Protein AF-A0A7S1V8P1-F1 (afdb_monomer)

Nearest PDB structures (foldseek):
  5y6p-assembly1_a9  TM=4.895E-01  e=7.374E+00  Griffithsia pacifica

Sequence (366 aa):
DARAVIANGPNEYDVCDVCGGNGDTCLDCAMVPNGAGEYDVCGDCNGDGVRCLDCFGIPNGTAEYNPCGNCGGDPNGDECRDCLFVIYGTAEYDECDICAGDGTSCLDCLGVAFGRARYDECGICGGDGSTCKPILCTDTTSSDTSTMPKTLRALRENLYDLRRRKENIRRRLAWRSDHCEHIAEAFDDYEGHTISYSSITDVTSLSDLTGSTGSSDSSSSTGSSSKSSSSVTRTFEPIAKCRMEIEGLKRALETVNVHIEATWEAIEYRHEFPCANEPFKSSTSSSTSSSDDDDDSSSSSSTHKEHSEDHIKYPHFREPKVYDTAPSVSSSSSVSTSEVPTYVQFGSSSSSSSDDDDSSSSSSSS

Secondary structure (DSSP, 8-state):
------S--S--B-TTS-BT--S-TTB-TTS-BT----B-TTS-BT--S-TTB-TTS-BT----B-TTS-BT--TT-GGGB-TTS-BT----B-TTS-BT--S-TTB-TTS-BT----B-TTS-BT--S-SSS----B-----S---SPBPHHHHHHHHHHHHHHHHHHHHHHHHHHHHHHHHHHHHHT-TT-------------------------------------------PPPHHHHHHHHHHHHHHHHHHHHHHHHHHHHHHHHHHSPPP-------------------------------------PPPPPPPPP--------------------------------------------

Foldseek 3Di:
DDPDPPDDDPFDQDLQRDGNDDQQPQQALVRDRVDPWDQDLQRDTVDPQQPQQEPVGDRVDDWHQAPQRDTNDDNLQPVQAAPVRHRVDDWHQELQRDTNDPLQPQAEPVRDRVDDWHQDPVRDTNDPNPVPDFQAADCDLDPPPDPHHHALNSLVVNLVVLVVVLVVLVVVLVVLVVVLVVLVVVVVVPPDDDPDPDDDDDDDDDDDDDDDDDDDDDDDDDDDDDDDDDDDPPPRDPSVVSVVVSVVSVVVSVVSVVVSVVSVVSSVVCVVRPGDPDPPPPPDDDDDDDDDDDDDDDDDDDDDDDDDDDDPDDDDDDDDDDDDDDDDDDDDDDDDDDDDDDDDDDDDDDDDDDDDDDDDDDDDDD

Mean predicted aligned error: 20.96 Å

Radius of gyration: 58.56 Å; Cα contacts (8 Å, |Δi|>4): 292; chains: 1; bounding box: 155×66×172 Å

Solvent-accessible surface area (backbone atoms only — not comparable to full-atom values): 24761 Å² total; per-residue (Å²): 134,83,83,76,80,76,83,85,67,91,60,53,63,31,88,56,74,33,74,62,50,88,43,66,92,34,38,24,61,76,72,34,67,76,44,88,42,45,61,31,82,62,67,36,56,69,44,89,43,62,91,36,37,22,64,83,68,37,61,75,46,88,42,47,64,19,83,66,67,38,58,65,44,57,78,84,19,69,90,43,34,21,67,81,69,34,76,76,45,85,44,45,62,29,90,60,74,32,58,66,45,88,50,62,91,38,37,22,68,83,68,36,71,76,45,85,45,43,62,28,92,62,70,36,60,63,47,87,41,68,90,65,50,73,43,68,56,35,69,64,74,68,86,67,91,60,92,55,50,65,29,67,67,26,40,52,52,49,43,52,54,42,54,50,51,42,52,52,43,50,53,52,42,53,53,51,49,56,54,45,50,56,53,52,57,65,57,69,78,52,88,81,66,91,77,83,81,78,82,86,79,85,84,84,80,93,73,87,82,80,86,80,91,76,91,79,89,79,89,83,88,84,85,84,89,81,93,77,92,73,82,86,76,77,79,72,77,57,68,67,60,52,54,53,52,48,54,50,42,51,53,52,42,49,55,40,50,55,53,42,53,57,40,48,54,53,43,56,51,34,68,79,54,55,59,54,79,75,81,83,70,80,77,76,86,76,91,77,89,80,86,88,84,90,89,81,83,86,82,92,80,92,75,91,80,86,87,82,83,84,82,82,77,78,78,80,84,75,84,84,83,82,87,79,84,84,84,90,85,90,80,89,81,84,90,84,84,88,80,86,86,82,88,84,89,88,85,89,85,83,88,78,89,89,81,83,89,83,83,88,83,89,83,85,89,135

Structure (mmCIF, N/CA/C/O backbone):
data_AF-A0A7S1V8P1-F1
#
_entry.id   AF-A0A7S1V8P1-F1
#
loop_
_atom_site.group_PDB
_atom_site.id
_atom_site.type_symbol
_atom_site.label_atom_id
_atom_site.label_alt_id
_atom_site.label_comp_id
_atom_site.label_asym_id
_atom_site.label_entity_id
_atom_site.label_seq_id
_atom_site.pdbx_PDB_ins_code
_atom_site.Cartn_x
_atom_site.Cartn_y
_atom_site.Cartn_z
_atom_site.occupancy
_atom_site.B_iso_or_equiv
_atom_site.auth_seq_id
_atom_site.auth_comp_id
_atom_site.auth_asym_id
_atom_site.auth_atom_id
_atom_site.pdbx_PDB_model_num
ATOM 1 N N . ASP A 1 1 ? 83.547 20.897 -81.139 1.00 44.59 1 ASP A N 1
ATOM 2 C CA . ASP A 1 1 ? 82.655 19.987 -81.872 1.00 44.59 1 ASP A CA 1
ATOM 3 C C . ASP A 1 1 ? 81.207 20.395 -81.753 1.00 44.59 1 ASP A C 1
ATOM 5 O O . ASP A 1 1 ? 80.671 20.509 -80.656 1.00 44.59 1 ASP A O 1
ATOM 9 N N . ALA A 1 2 ? 80.616 20.684 -82.908 1.00 45.38 2 ALA A N 1
ATOM 10 C CA . ALA A 1 2 ? 79.194 20.917 -83.073 1.00 45.38 2 ALA A CA 1
ATOM 11 C C . ALA A 1 2 ? 78.425 19.641 -82.698 1.00 45.38 2 ALA A C 1
ATOM 13 O O . ALA A 1 2 ? 78.713 18.566 -83.220 1.00 45.38 2 ALA A O 1
ATOM 14 N N . ARG A 1 3 ? 77.446 19.751 -81.793 1.00 48.00 3 ARG A N 1
ATOM 15 C CA . ARG A 1 3 ? 76.488 18.671 -81.534 1.00 48.00 3 ARG A CA 1
ATOM 16 C C . ARG A 1 3 ? 75.636 18.479 -82.788 1.00 48.00 3 ARG A C 1
ATOM 18 O O . ARG A 1 3 ? 74.799 19.320 -83.103 1.00 48.00 3 ARG A O 1
ATOM 25 N N . ALA A 1 4 ? 75.880 17.384 -83.500 1.00 55.25 4 ALA A N 1
ATOM 26 C CA . ALA A 1 4 ? 75.028 16.917 -84.578 1.00 55.25 4 ALA A CA 1
ATOM 27 C C . ALA A 1 4 ? 73.646 16.558 -84.011 1.00 55.25 4 ALA A C 1
ATOM 29 O O . ALA A 1 4 ? 73.529 15.697 -83.139 1.00 55.25 4 ALA A O 1
ATOM 30 N N . VAL A 1 5 ? 72.604 17.220 -84.509 1.00 56.19 5 VAL A N 1
ATOM 31 C CA . VAL A 1 5 ? 71.233 16.718 -84.408 1.00 56.19 5 VAL A CA 1
ATOM 32 C C . VAL A 1 5 ? 71.153 15.536 -85.370 1.00 56.19 5 VAL A C 1
ATOM 34 O O . VAL A 1 5 ? 71.221 15.721 -86.584 1.00 56.19 5 VAL A O 1
ATOM 37 N N . ILE A 1 6 ? 71.077 14.317 -84.840 1.00 59.25 6 ILE A N 1
ATOM 38 C CA . ILE A 1 6 ? 70.774 13.136 -85.649 1.00 59.25 6 ILE A CA 1
ATOM 39 C C . ILE A 1 6 ? 69.282 13.218 -85.977 1.00 59.25 6 ILE A C 1
ATOM 41 O O . ILE A 1 6 ? 68.440 12.932 -85.131 1.00 59.25 6 ILE A O 1
ATOM 45 N N . ALA A 1 7 ? 68.949 13.653 -87.190 1.00 52.72 7 ALA A N 1
ATOM 46 C CA . ALA A 1 7 ? 67.619 13.431 -87.739 1.00 52.72 7 ALA A CA 1
ATOM 47 C C . ALA A 1 7 ? 67.495 11.935 -88.085 1.00 52.72 7 ALA A C 1
ATOM 49 O O . ALA A 1 7 ? 68.348 11.413 -88.806 1.00 52.72 7 ALA A O 1
ATOM 50 N N . ASN A 1 8 ? 66.441 11.280 -87.577 1.00 57.72 8 ASN A N 1
ATOM 51 C CA . ASN A 1 8 ? 66.097 9.850 -87.725 1.00 57.72 8 ASN A CA 1
ATOM 52 C C . ASN A 1 8 ? 66.772 8.870 -86.735 1.00 57.72 8 ASN A C 1
ATOM 54 O O . ASN A 1 8 ? 67.404 7.898 -87.145 1.00 57.72 8 ASN A O 1
ATOM 58 N N . GLY A 1 9 ? 66.619 9.087 -85.422 1.00 61.84 9 GLY A N 1
ATOM 59 C CA . GLY A 1 9 ? 66.746 7.987 -84.447 1.00 61.84 9 GLY A CA 1
ATOM 60 C C . GLY A 1 9 ? 65.559 7.006 -84.561 1.00 61.84 9 GLY A C 1
ATOM 61 O O . GLY A 1 9 ? 64.493 7.438 -84.993 1.00 61.84 9 GLY A O 1
ATOM 62 N N . PRO A 1 10 ? 65.691 5.717 -84.188 1.00 72.62 10 PRO A N 1
ATOM 63 C CA . PRO A 1 10 ? 64.672 4.678 -84.414 1.00 72.62 10 PRO A CA 1
ATOM 64 C C . PRO A 1 10 ? 63.470 4.749 -83.452 1.00 72.62 10 PRO A C 1
ATOM 66 O O . PRO A 1 10 ? 62.782 3.752 -83.262 1.00 72.62 10 PRO A O 1
ATOM 69 N N . ASN A 1 11 ? 63.240 5.886 -82.792 1.00 72.75 11 ASN A N 1
ATOM 70 C CA . ASN A 1 11 ? 62.174 5.990 -81.803 1.00 72.75 11 ASN A CA 1
ATOM 71 C C . ASN A 1 11 ? 60.828 6.112 -82.519 1.00 72.75 11 ASN A C 1
ATOM 73 O O . ASN A 1 11 ? 60.492 7.170 -83.054 1.00 72.75 11 ASN A O 1
ATOM 77 N N . GLU A 1 12 ? 60.081 5.012 -82.529 1.00 85.06 12 GLU A N 1
ATOM 78 C CA . GLU A 1 12 ? 58.698 4.970 -82.988 1.00 85.06 12 GLU A CA 1
ATOM 79 C C . GLU A 1 12 ? 57.787 5.688 -81.980 1.00 85.06 12 GLU A C 1
ATOM 81 O O . GLU A 1 12 ? 58.106 5.816 -80.791 1.00 85.06 12 GLU A O 1
ATOM 86 N N . TYR A 1 13 ? 56.674 6.217 -82.483 1.00 86.75 13 TYR A N 1
ATOM 87 C CA . TYR A 1 13 ? 55.588 6.701 -81.639 1.00 86.75 13 TYR A CA 1
ATOM 88 C C . TYR A 1 13 ? 54.825 5.498 -81.083 1.00 86.75 13 TYR A C 1
ATOM 90 O O . TYR A 1 13 ? 54.567 4.542 -81.817 1.00 86.75 13 TYR A O 1
ATOM 98 N N . ASP A 1 14 ? 54.489 5.536 -79.796 1.00 90.62 14 ASP A N 1
ATOM 99 C CA . ASP A 1 14 ? 53.617 4.536 -79.182 1.00 90.62 14 ASP A CA 1
ATOM 100 C C . ASP A 1 14 ? 52.126 4.826 -79.458 1.00 90.62 14 ASP A C 1
ATOM 102 O O . ASP A 1 14 ? 51.768 5.771 -80.159 1.00 90.62 14 ASP A O 1
ATOM 106 N N . VAL A 1 15 ? 51.234 4.003 -78.896 1.00 91.38 15 VAL A N 1
ATOM 107 C CA . VAL A 1 15 ? 49.767 4.148 -79.014 1.00 91.38 15 VAL A CA 1
ATOM 108 C C . VAL A 1 15 ? 49.218 5.450 -78.399 1.00 91.38 15 VAL A C 1
ATOM 110 O O . VAL A 1 15 ? 48.064 5.810 -78.628 1.00 91.38 15 VAL A O 1
ATOM 113 N N . CYS A 1 16 ? 50.044 6.165 -77.635 1.00 92.75 16 CYS A N 1
ATOM 114 C CA . CYS A 1 16 ? 49.735 7.443 -77.007 1.00 92.75 16 CYS A CA 1
ATOM 115 C C . CYS A 1 16 ? 50.347 8.633 -77.762 1.00 92.75 16 CYS A C 1
ATOM 117 O O . CYS A 1 16 ? 50.385 9.740 -77.224 1.00 92.75 16 CYS A O 1
ATOM 119 N N . ASP A 1 17 ? 50.857 8.409 -78.979 1.00 91.19 17 ASP A N 1
ATOM 120 C CA . ASP A 1 17 ? 51.578 9.391 -79.792 1.00 91.19 17 ASP A CA 1
ATOM 121 C C . ASP A 1 17 ? 52.797 10.006 -79.069 1.00 91.19 17 ASP A C 1
ATOM 123 O O . ASP A 1 17 ? 53.213 11.139 -79.342 1.00 91.19 17 ASP A O 1
ATOM 127 N N . VAL A 1 18 ? 53.444 9.241 -78.178 1.00 90.81 18 VAL A N 1
ATOM 128 C CA . VAL A 1 18 ? 54.682 9.642 -77.495 1.00 90.81 18 VAL A CA 1
ATOM 129 C C . VAL A 1 18 ? 55.893 8.989 -78.165 1.00 90.81 18 VAL A C 1
ATOM 131 O O . VAL A 1 18 ? 56.016 7.769 -78.249 1.00 90.81 18 VAL A O 1
ATOM 134 N N . CYS A 1 19 ? 56.832 9.813 -78.642 1.00 91.56 19 CYS A N 1
ATOM 135 C CA . CYS A 1 19 ? 58.066 9.342 -79.278 1.00 91.56 19 CYS A CA 1
ATOM 136 C C . CYS A 1 19 ? 58.963 8.611 -78.262 1.00 91.56 19 CYS A C 1
ATOM 138 O O . CYS A 1 19 ? 59.454 9.230 -77.315 1.00 91.56 19 CYS A O 1
ATOM 140 N N . GLY A 1 20 ? 59.203 7.312 -78.471 1.00 87.19 20 GLY A N 1
ATOM 141 C CA . GLY A 1 20 ? 59.965 6.473 -77.537 1.00 87.19 20 GLY A CA 1
ATOM 142 C C . GLY A 1 20 ? 59.250 6.191 -76.208 1.00 87.19 20 GLY A C 1
ATOM 143 O O . GLY A 1 20 ? 59.920 5.852 -75.232 1.00 87.19 20 GLY A O 1
ATOM 144 N N . GLY A 1 21 ? 57.927 6.377 -76.154 1.00 86.75 21 GLY A N 1
ATOM 145 C CA . GLY A 1 21 ? 57.100 6.035 -74.997 1.00 86.75 21 GLY A CA 1
ATOM 146 C C . GLY A 1 21 ? 56.825 4.531 -74.879 1.00 86.75 21 GLY A C 1
ATOM 147 O O . GLY A 1 21 ? 57.218 3.736 -75.735 1.00 86.75 21 GLY A O 1
ATOM 148 N N . ASN A 1 22 ? 56.191 4.131 -73.776 1.00 88.50 22 ASN A N 1
ATOM 149 C CA . ASN A 1 22 ? 55.856 2.738 -73.468 1.00 88.50 22 ASN A CA 1
ATOM 150 C C . ASN A 1 22 ? 54.348 2.429 -73.557 1.00 88.50 22 ASN A C 1
ATOM 152 O O . ASN A 1 22 ? 53.953 1.312 -73.241 1.00 88.50 22 ASN A O 1
ATOM 156 N N . GLY A 1 23 ? 53.525 3.387 -73.994 1.00 88.88 23 GLY A N 1
ATOM 157 C CA . GLY A 1 23 ? 52.076 3.239 -74.127 1.00 88.88 23 GLY A CA 1
ATOM 158 C C . GLY A 1 23 ? 51.268 3.473 -72.847 1.00 88.88 23 GLY A C 1
ATOM 159 O O . GLY A 1 23 ? 50.054 3.299 -72.887 1.00 88.88 23 GLY A O 1
ATOM 160 N N . ASP A 1 24 ? 51.895 3.882 -71.738 1.00 93.25 24 ASP A N 1
ATOM 161 C CA . ASP A 1 24 ? 51.198 4.006 -70.448 1.00 93.25 24 ASP A CA 1
ATOM 162 C C . ASP A 1 24 ? 50.560 5.387 -70.217 1.00 93.25 24 ASP A C 1
ATOM 164 O O . ASP A 1 24 ? 49.656 5.543 -69.400 1.00 93.25 24 ASP A O 1
ATOM 168 N N . THR A 1 25 ? 51.026 6.419 -70.922 1.00 92.75 25 THR A N 1
ATOM 169 C CA . THR A 1 25 ? 50.665 7.821 -70.641 1.00 92.75 25 THR A CA 1
ATOM 170 C C . THR A 1 25 ? 49.235 8.196 -71.026 1.00 92.75 25 THR A C 1
ATOM 172 O O . THR A 1 25 ? 48.743 9.223 -70.564 1.00 92.75 25 THR A O 1
ATOM 175 N N . CYS A 1 26 ? 48.580 7.397 -71.867 1.00 93.25 26 CYS A N 1
ATOM 176 C CA . CYS A 1 26 ? 47.200 7.589 -72.313 1.00 93.25 26 CYS A CA 1
ATOM 177 C C . CYS A 1 26 ? 46.271 6.449 -71.880 1.00 93.25 26 CYS A C 1
ATOM 179 O O . CYS A 1 26 ? 45.171 6.329 -72.419 1.00 93.25 26 CYS A O 1
ATOM 181 N N . LEU A 1 27 ? 46.709 5.585 -70.959 1.00 94.06 27 LEU A N 1
ATOM 182 C CA . LEU A 1 27 ? 45.838 4.557 -70.402 1.00 94.06 27 LEU A CA 1
ATOM 183 C C . LEU A 1 27 ? 44.731 5.214 -69.578 1.00 94.06 27 LEU A C 1
ATOM 185 O O . LEU A 1 27 ? 44.995 6.056 -68.718 1.00 94.06 27 LEU A O 1
ATOM 189 N N . ASP A 1 28 ? 43.496 4.810 -69.841 1.00 93.88 28 ASP A N 1
ATOM 190 C CA . ASP A 1 28 ? 42.368 5.112 -68.972 1.00 93.88 28 ASP A CA 1
ATOM 191 C C . ASP A 1 28 ? 42.432 4.279 -67.674 1.00 93.88 28 ASP A C 1
ATOM 193 O O . ASP A 1 28 ? 43.356 3.484 -67.456 1.00 93.88 28 ASP A O 1
ATOM 197 N N . CYS A 1 29 ? 41.444 4.426 -66.789 1.00 95.19 29 CYS A N 1
ATOM 198 C CA . CYS A 1 29 ? 41.431 3.667 -65.534 1.00 95.19 29 CYS A CA 1
ATOM 199 C C . CYS A 1 29 ? 41.316 2.138 -65.721 1.00 95.19 29 CYS A C 1
ATOM 201 O O . CYS A 1 29 ? 41.593 1.387 -64.786 1.00 95.19 29 CYS A O 1
ATOM 203 N N . ALA A 1 30 ? 40.905 1.665 -66.906 1.00 95.19 30 ALA A N 1
ATOM 204 C CA . ALA A 1 30 ? 40.762 0.252 -67.253 1.00 95.19 30 ALA A CA 1
ATOM 205 C C . ALA A 1 30 ? 42.006 -0.288 -67.974 1.00 95.19 30 ALA A C 1
ATOM 207 O O . ALA A 1 30 ? 41.982 -1.408 -68.491 1.00 95.19 30 ALA A O 1
ATOM 208 N N . MET A 1 31 ? 43.097 0.487 -67.995 1.00 93.31 31 MET A N 1
ATOM 209 C CA . MET A 1 31 ? 44.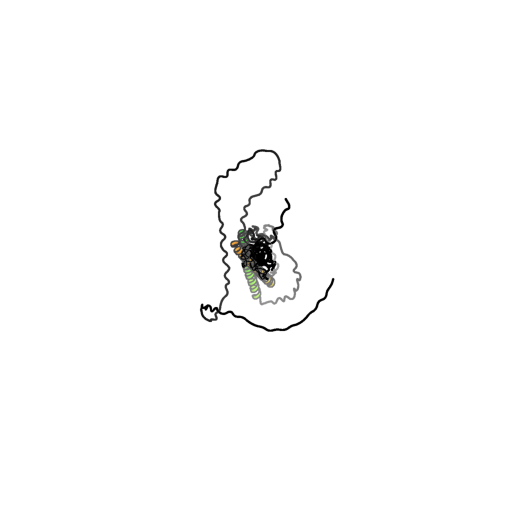333 0.172 -68.708 1.00 93.31 31 MET A CA 1
ATOM 210 C C . MET A 1 31 ? 44.119 0.067 -70.229 1.00 93.31 31 MET A C 1
ATOM 212 O O . MET A 1 31 ? 44.790 -0.719 -70.902 1.00 93.31 31 MET A O 1
ATOM 216 N N . VAL A 1 32 ? 43.191 0.855 -70.785 1.00 94.12 32 VAL A N 1
ATOM 217 C CA . VAL A 1 32 ? 4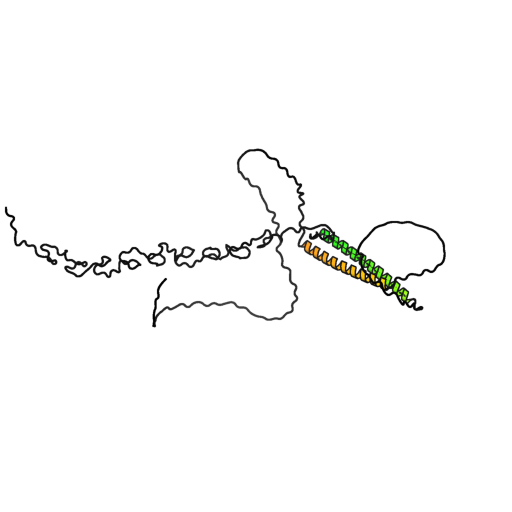2.921 0.939 -72.226 1.00 94.12 32 VAL A CA 1
ATOM 218 C C . VAL A 1 32 ? 43.497 2.248 -72.786 1.00 94.12 32 VAL A C 1
ATOM 220 O O . VAL A 1 32 ? 43.077 3.327 -72.362 1.00 94.12 32 VAL A O 1
ATOM 223 N N . PRO A 1 33 ? 44.435 2.197 -73.756 1.00 93.50 33 PRO A N 1
ATOM 224 C CA . PRO A 1 33 ? 44.970 3.396 -74.399 1.00 93.50 33 PRO A CA 1
ATOM 225 C C . PRO A 1 33 ? 43.877 4.230 -75.072 1.00 93.50 33 PRO A C 1
ATOM 227 O O . PRO A 1 33 ? 43.116 3.706 -75.889 1.00 93.50 33 PRO A O 1
ATOM 230 N N . ASN A 1 34 ? 43.820 5.525 -74.757 1.00 89.94 34 ASN A N 1
ATOM 231 C CA . ASN A 1 34 ? 42.789 6.464 -75.215 1.00 89.94 34 ASN A CA 1
ATOM 232 C C . ASN A 1 34 ? 41.350 5.973 -74.946 1.00 89.94 34 ASN A C 1
ATOM 234 O O . ASN A 1 34 ? 40.423 6.316 -75.685 1.00 89.94 34 ASN A O 1
ATOM 238 N N . GLY A 1 35 ? 41.167 5.129 -73.926 1.00 92.31 35 GLY A N 1
ATOM 239 C CA . GLY A 1 35 ? 39.857 4.671 -73.487 1.00 92.31 35 GLY A CA 1
ATOM 240 C C . GLY A 1 35 ? 39.064 5.778 -72.786 1.00 92.31 35 GLY A C 1
ATOM 241 O O . GLY A 1 35 ? 39.594 6.833 -72.445 1.00 92.31 35 GLY A O 1
ATOM 242 N N . ALA A 1 36 ? 37.764 5.547 -72.606 1.00 94.56 36 ALA A N 1
ATOM 243 C CA . ALA A 1 36 ? 36.852 6.496 -71.963 1.00 94.56 36 ALA A CA 1
ATOM 244 C C . ALA A 1 36 ? 36.654 6.214 -70.462 1.00 94.56 36 ALA A C 1
ATOM 246 O O . ALA A 1 36 ? 35.775 6.812 -69.848 1.00 94.56 36 ALA A O 1
ATOM 247 N N . GLY A 1 37 ? 37.403 5.265 -69.891 1.00 95.00 37 GLY A N 1
ATOM 248 C CA . GLY A 1 37 ? 37.267 4.875 -68.497 1.00 95.00 37 GLY A CA 1
ATOM 249 C C . GLY A 1 37 ? 37.683 5.984 -67.537 1.00 95.00 37 GLY A C 1
ATOM 250 O O . GLY A 1 37 ? 38.839 6.409 -67.524 1.00 95.00 37 GLY A O 1
ATOM 251 N N . GLU A 1 38 ? 36.759 6.383 -66.669 1.00 94.50 38 GLU A N 1
ATOM 252 C CA . GLU A 1 38 ? 37.010 7.337 -65.590 1.00 94.50 38 GLU A CA 1
ATOM 253 C C . GLU A 1 38 ? 36.857 6.659 -64.224 1.00 94.50 38 GLU A C 1
ATOM 255 O O . GLU A 1 38 ? 36.046 5.746 -64.046 1.00 94.50 38 GLU A O 1
ATOM 260 N N . TYR A 1 39 ? 37.662 7.092 -63.254 1.00 95.25 39 TYR A N 1
ATOM 261 C CA . TYR A 1 39 ? 37.470 6.701 -61.861 1.00 95.25 39 TYR A CA 1
ATOM 262 C C . TYR A 1 39 ? 36.237 7.403 -61.294 1.00 95.25 39 TYR A C 1
ATOM 264 O O . TYR A 1 39 ? 36.067 8.609 -61.487 1.00 95.25 39 TYR A O 1
ATOM 272 N N . ASP A 1 40 ? 35.408 6.665 -60.563 1.00 95.44 40 ASP A N 1
ATOM 273 C CA . ASP A 1 40 ? 34.315 7.248 -59.793 1.00 95.44 40 ASP A CA 1
ATOM 274 C C . ASP A 1 40 ? 34.812 7.881 -58.473 1.00 95.44 40 ASP A C 1
ATOM 276 O O . ASP A 1 40 ? 36.006 7.911 -58.160 1.00 95.44 40 ASP A O 1
ATOM 280 N N . VAL A 1 41 ? 33.876 8.386 -57.663 1.00 95.38 41 VAL A N 1
ATOM 281 C CA . VAL A 1 41 ? 34.159 8.991 -56.345 1.00 95.38 41 VAL A CA 1
ATOM 282 C C . VAL A 1 41 ? 34.741 8.010 -55.315 1.00 95.38 41 VAL A C 1
ATOM 284 O O . VAL A 1 41 ? 35.291 8.443 -54.301 1.00 95.38 41 VAL A O 1
ATOM 287 N N . CYS A 1 42 ? 34.633 6.706 -55.567 1.00 95.62 42 CYS A N 1
ATOM 288 C CA . CYS A 1 42 ? 35.176 5.627 -54.751 1.00 95.62 42 CYS A CA 1
ATOM 289 C C . CYS A 1 42 ? 36.557 5.160 -55.230 1.00 95.62 42 CYS A C 1
ATOM 291 O O . CYS A 1 42 ? 37.212 4.385 -54.535 1.00 95.62 42 CYS A O 1
ATOM 293 N N . GLY A 1 43 ? 37.025 5.654 -56.381 1.00 94.50 43 GLY A N 1
ATOM 294 C CA . GLY A 1 43 ? 38.254 5.191 -57.017 1.00 94.50 43 GLY A CA 1
ATOM 295 C C . GLY A 1 43 ? 38.073 3.894 -57.807 1.00 94.50 43 GLY A C 1
ATOM 296 O O . GLY A 1 43 ? 39.070 3.278 -58.185 1.00 94.50 43 GLY A O 1
ATOM 297 N N . ASP A 1 44 ? 36.832 3.491 -58.089 1.00 95.06 44 ASP A N 1
ATOM 298 C CA . ASP A 1 44 ? 36.526 2.349 -58.943 1.00 95.06 44 ASP A CA 1
ATOM 299 C C . ASP A 1 44 ? 36.454 2.803 -60.408 1.00 95.06 44 ASP A C 1
ATOM 301 O O . ASP A 1 44 ? 35.800 3.788 -60.758 1.00 95.06 44 ASP A O 1
ATOM 305 N N . CYS A 1 45 ? 37.140 2.083 -61.297 1.00 96.81 45 CYS A N 1
ATOM 306 C CA . CYS A 1 45 ? 37.116 2.392 -62.723 1.00 96.81 45 CYS A CA 1
ATOM 307 C C . CYS A 1 45 ? 35.753 2.058 -63.344 1.00 96.81 45 CYS A C 1
ATOM 309 O O . CYS A 1 45 ? 35.317 0.907 -63.274 1.00 96.81 45 CYS A O 1
ATOM 311 N N . ASN A 1 46 ? 35.110 3.036 -63.992 1.00 94.75 46 ASN A N 1
ATOM 312 C CA . ASN A 1 46 ? 33.728 2.943 -64.482 1.00 94.75 46 ASN A CA 1
ATOM 313 C C . ASN A 1 46 ? 32.723 2.520 -63.389 1.00 94.75 46 ASN A C 1
ATOM 315 O O . ASN A 1 46 ? 31.731 1.848 -63.685 1.00 94.75 46 ASN A O 1
ATOM 319 N N . GLY A 1 47 ? 33.002 2.859 -62.127 1.00 93.81 47 GLY A N 1
ATOM 320 C CA . GLY A 1 47 ? 32.111 2.582 -61.006 1.00 93.81 47 GLY A CA 1
ATOM 321 C C . GLY A 1 47 ? 30.877 3.490 -60.984 1.00 93.81 47 GLY A C 1
ATOM 322 O O . GLY A 1 47 ? 30.807 4.510 -61.672 1.00 93.81 47 GLY A O 1
ATOM 323 N N . ASP A 1 48 ? 29.873 3.094 -60.202 1.00 93.88 48 ASP A N 1
ATOM 324 C CA . ASP A 1 48 ? 28.619 3.833 -60.015 1.00 93.88 48 ASP A CA 1
ATOM 325 C C . ASP A 1 48 ? 28.650 4.783 -58.803 1.00 93.88 48 ASP A C 1
ATOM 327 O O . ASP A 1 48 ? 27.657 5.451 -58.514 1.00 93.88 48 ASP A O 1
ATOM 331 N N . GLY A 1 49 ? 29.778 4.858 -58.089 1.00 93.62 49 GLY A N 1
ATOM 332 C CA . GLY A 1 49 ? 29.955 5.681 -56.898 1.00 93.62 49 GLY A CA 1
ATOM 333 C C . GLY A 1 49 ? 29.232 5.169 -55.652 1.00 93.62 49 GLY A C 1
ATOM 334 O O . GLY A 1 49 ? 29.215 5.875 -54.647 1.00 93.62 49 GLY A O 1
ATOM 335 N N . VAL A 1 50 ? 28.626 3.972 -55.684 1.00 95.38 50 VAL A N 1
ATOM 336 C CA . VAL A 1 50 ? 27.782 3.473 -54.581 1.00 95.38 50 VAL A CA 1
ATOM 337 C C . VAL A 1 50 ? 28.583 2.667 -53.552 1.00 95.38 50 VAL A C 1
ATOM 339 O O . VAL A 1 50 ? 28.228 2.616 -52.375 1.00 95.38 50 VAL A O 1
ATOM 342 N N . ARG A 1 51 ? 29.688 2.035 -53.963 1.00 94.31 51 ARG A N 1
ATOM 343 C CA . ARG A 1 51 ? 30.404 1.050 -53.129 1.00 94.31 51 ARG A CA 1
ATOM 344 C C . ARG A 1 51 ? 31.066 1.627 -51.877 1.00 94.31 51 ARG A C 1
ATOM 346 O O . ARG A 1 51 ? 31.257 0.886 -50.918 1.00 94.31 51 ARG A O 1
ATOM 353 N N . CYS A 1 52 ? 31.429 2.906 -51.895 1.00 95.19 52 CYS A N 1
ATOM 354 C CA . CYS A 1 52 ? 32.078 3.606 -50.785 1.00 95.19 52 CYS A CA 1
ATOM 355 C C . CYS A 1 52 ? 31.138 4.567 -50.048 1.00 95.19 52 CYS A C 1
ATOM 357 O O . CYS A 1 52 ? 31.614 5.402 -49.278 1.00 95.19 52 CYS A O 1
ATOM 359 N N . LEU A 1 53 ? 29.829 4.511 -50.310 1.00 95.94 53 LEU A N 1
ATOM 360 C CA . LEU A 1 53 ? 28.877 5.335 -49.579 1.00 95.94 53 LEU A CA 1
ATOM 361 C C . LEU A 1 53 ? 28.793 4.868 -48.127 1.00 95.94 53 LEU A C 1
ATOM 363 O O . LEU A 1 53 ? 28.630 3.678 -47.853 1.00 95.94 53 LEU A O 1
ATOM 367 N N . ASP A 1 54 ? 28.876 5.819 -47.206 1.00 96.31 54 ASP A N 1
ATOM 368 C CA . ASP A 1 54 ? 28.519 5.591 -45.814 1.00 96.31 54 ASP A CA 1
ATOM 369 C C . ASP A 1 54 ? 26.992 5.466 -45.651 1.00 96.31 54 ASP A C 1
ATOM 371 O O . ASP A 1 54 ? 26.226 5.556 -46.618 1.00 96.31 54 ASP A O 1
ATOM 375 N N . CYS A 1 55 ? 26.510 5.260 -44.425 1.00 96.44 55 CYS A N 1
ATOM 376 C CA . CYS A 1 55 ? 25.075 5.070 -44.211 1.00 96.44 55 CYS A CA 1
ATOM 377 C C . CYS A 1 55 ? 24.216 6.331 -44.476 1.00 96.44 55 CYS A C 1
ATOM 379 O O . CYS A 1 55 ? 22.993 6.211 -44.564 1.00 96.44 55 CYS A O 1
ATOM 381 N N . PHE A 1 56 ? 24.819 7.520 -44.635 1.00 96.88 56 PHE A N 1
ATOM 382 C CA . PHE A 1 56 ? 24.138 8.745 -45.080 1.00 96.88 56 PHE A CA 1
ATOM 383 C C . PHE A 1 56 ? 24.194 8.934 -46.601 1.00 96.88 56 PHE A C 1
ATOM 385 O O . PHE A 1 56 ? 23.677 9.925 -47.119 1.00 96.88 5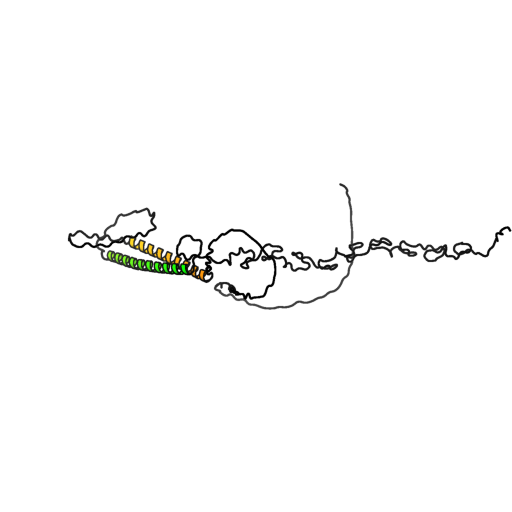6 PHE A O 1
ATOM 392 N N . GLY A 1 57 ? 24.800 7.995 -47.330 1.00 95.19 57 GLY A N 1
ATOM 393 C CA . GLY A 1 57 ? 24.992 8.118 -48.766 1.00 95.19 57 GLY A CA 1
ATOM 394 C C . GLY A 1 57 ? 26.148 9.049 -49.135 1.00 95.19 57 GLY A C 1
ATOM 395 O O . GLY A 1 57 ? 26.144 9.593 -50.238 1.00 95.19 57 GLY A O 1
ATOM 396 N N . ILE A 1 58 ? 27.117 9.271 -48.238 1.00 95.88 58 ILE A N 1
ATOM 397 C CA . ILE A 1 58 ? 28.280 10.131 -48.489 1.00 95.88 58 ILE A CA 1
ATOM 398 C C . ILE A 1 58 ? 29.471 9.259 -48.925 1.00 95.88 58 ILE A C 1
ATOM 400 O O . ILE A 1 58 ? 29.901 8.399 -48.152 1.00 95.88 58 ILE A O 1
ATOM 404 N N . PRO A 1 59 ? 30.043 9.470 -50.130 1.00 95.62 59 PRO A N 1
ATOM 405 C CA . PRO A 1 59 ? 31.232 8.745 -50.576 1.00 95.62 59 PRO A CA 1
ATOM 406 C C . PRO A 1 59 ? 32.413 8.941 -49.623 1.00 95.62 59 PRO A C 1
ATOM 408 O O . PRO A 1 59 ? 32.772 10.076 -49.307 1.00 95.62 59 PRO A O 1
ATOM 411 N N . ASN A 1 60 ? 33.032 7.839 -49.195 1.00 93.12 60 ASN A N 1
ATOM 412 C CA . ASN A 1 60 ? 34.119 7.806 -48.211 1.00 93.12 60 ASN A CA 1
ATOM 413 C C . ASN A 1 60 ? 33.779 8.531 -46.893 1.00 93.12 60 ASN A C 1
ATOM 415 O O . ASN A 1 60 ? 34.671 9.038 -46.207 1.00 93.12 60 ASN A O 1
ATOM 419 N N . GLY A 1 61 ? 32.491 8.615 -46.554 1.00 95.06 61 GLY A N 1
ATOM 420 C CA . GLY A 1 61 ? 32.038 9.121 -45.269 1.00 95.06 61 GLY A CA 1
ATOM 421 C C . GLY A 1 61 ? 32.357 8.151 -44.128 1.00 95.06 61 GLY A C 1
ATOM 422 O O . GLY A 1 61 ? 32.737 7.000 -44.342 1.00 95.06 61 GLY A O 1
ATOM 423 N N . THR A 1 62 ? 32.235 8.632 -42.894 1.00 95.56 62 THR A N 1
ATOM 424 C CA . THR A 1 62 ? 32.569 7.862 -41.684 1.00 95.56 62 THR A CA 1
ATOM 425 C C . THR A 1 62 ? 31.335 7.429 -40.898 1.00 95.56 62 THR A C 1
ATOM 427 O O . THR A 1 62 ? 31.480 6.940 -39.780 1.00 95.56 62 THR A O 1
ATOM 430 N N . ALA A 1 63 ? 30.124 7.686 -41.401 1.00 96.56 63 ALA A N 1
ATOM 431 C CA . ALA A 1 63 ? 28.913 7.339 -40.676 1.00 96.56 63 ALA A CA 1
ATOM 432 C C . ALA A 1 63 ? 28.632 5.835 -40.769 1.00 96.56 63 ALA A C 1
ATOM 434 O O . ALA A 1 63 ? 28.559 5.255 -41.854 1.00 96.56 63 ALA A O 1
ATOM 435 N N . GLU A 1 64 ? 28.421 5.216 -39.613 1.00 95.25 64 GLU A N 1
ATOM 436 C CA . GLU A 1 64 ? 28.094 3.799 -39.493 1.00 95.25 64 GLU A CA 1
ATOM 437 C C . GLU A 1 64 ? 26.708 3.620 -38.868 1.00 95.25 64 GLU A C 1
ATOM 439 O O . GLU A 1 64 ? 26.193 4.499 -38.168 1.00 95.25 64 GLU A O 1
ATOM 444 N N . TYR A 1 65 ? 26.092 2.469 -39.134 1.00 96.44 65 TYR A N 1
ATOM 445 C CA . TYR A 1 65 ? 24.891 2.056 -38.419 1.00 96.44 65 TYR A CA 1
ATOM 446 C C . TYR A 1 65 ? 25.257 1.660 -36.991 1.00 96.44 65 TYR A C 1
ATOM 448 O O . TYR A 1 65 ? 26.158 0.848 -36.778 1.00 96.44 65 TYR A O 1
ATOM 456 N N . ASN A 1 66 ? 24.531 2.196 -36.016 1.00 95.56 66 ASN A N 1
ATOM 457 C CA . ASN A 1 66 ? 24.668 1.773 -34.629 1.00 95.56 66 ASN A CA 1
ATOM 458 C C . ASN A 1 66 ? 23.911 0.449 -34.356 1.00 95.56 66 ASN A C 1
ATOM 460 O O . ASN A 1 66 ? 23.235 -0.068 -35.252 1.00 95.56 66 ASN A O 1
ATOM 464 N N . PRO A 1 67 ? 23.968 -0.123 -33.134 1.00 96.94 67 PRO A N 1
ATOM 465 C CA . PRO A 1 67 ? 23.234 -1.352 -32.797 1.00 96.94 67 PRO A CA 1
ATOM 466 C C . PRO A 1 67 ? 21.713 -1.260 -33.001 1.00 96.94 67 PRO A C 1
ATOM 468 O O . PRO A 1 67 ? 21.056 -2.280 -33.207 1.00 96.94 67 PRO A O 1
ATOM 471 N N . CYS A 1 68 ? 21.161 -0.045 -32.982 1.00 96.69 68 CYS A N 1
ATOM 472 C CA . CYS A 1 68 ? 19.758 0.241 -33.260 1.00 96.69 68 CYS A CA 1
ATOM 473 C C . CYS A 1 68 ? 19.450 0.356 -34.762 1.00 96.69 68 CYS A C 1
ATOM 475 O O . CYS A 1 68 ? 18.303 0.561 -35.135 1.00 96.69 68 CYS A O 1
ATOM 477 N N . GLY A 1 69 ? 20.432 0.231 -35.655 1.00 95.81 69 GLY A N 1
ATOM 478 C CA . GLY A 1 69 ? 20.227 0.411 -37.094 1.00 95.81 69 GLY A CA 1
ATOM 479 C C . GLY A 1 69 ? 20.027 1.870 -37.516 1.00 95.81 69 GLY A C 1
ATOM 480 O O . GLY A 1 69 ? 19.650 2.127 -38.659 1.00 95.81 69 GLY A O 1
ATOM 481 N N . ASN A 1 70 ? 20.310 2.829 -36.631 1.00 95.81 70 ASN A N 1
ATOM 482 C CA . ASN A 1 70 ? 20.308 4.249 -36.953 1.00 95.81 70 ASN A CA 1
ATOM 483 C C . ASN A 1 70 ? 21.676 4.644 -37.508 1.00 95.81 70 ASN A C 1
ATOM 485 O O . ASN A 1 70 ? 22.715 4.382 -36.897 1.00 95.81 70 ASN A O 1
ATOM 489 N N . CYS A 1 71 ? 21.681 5.287 -38.672 1.00 97.31 71 CYS A N 1
ATOM 490 C CA . CYS A 1 71 ? 22.903 5.829 -39.248 1.00 97.31 71 CYS A CA 1
ATOM 491 C C . CYS A 1 71 ? 23.410 7.017 -38.422 1.00 97.31 71 CYS A C 1
ATOM 493 O O . CYS A 1 71 ? 22.652 7.957 -38.176 1.00 97.31 71 CYS A O 1
ATOM 495 N N . GLY A 1 72 ? 24.673 6.979 -37.989 1.00 93.94 72 GLY A N 1
ATOM 496 C CA . GLY A 1 72 ? 25.256 8.030 -37.151 1.00 93.94 72 GLY A CA 1
ATOM 497 C C . GLY A 1 72 ? 24.586 8.173 -35.778 1.00 93.94 72 GLY A C 1
ATOM 498 O O . GLY A 1 72 ? 24.681 9.239 -35.169 1.00 93.94 72 GLY A O 1
ATOM 499 N N . GLY A 1 73 ? 23.878 7.135 -35.316 1.00 93.94 73 GLY A N 1
ATOM 500 C CA . GLY A 1 73 ? 23.279 7.082 -33.981 1.00 93.94 73 GLY A CA 1
ATOM 501 C C . GLY A 1 73 ? 24.317 6.875 -32.875 1.00 93.94 73 GLY A C 1
ATOM 502 O O . GLY A 1 73 ? 25.514 6.744 -33.143 1.00 93.94 73 GLY A O 1
ATOM 503 N N . ASP A 1 74 ? 23.869 6.825 -31.617 1.00 94.25 74 ASP A N 1
ATOM 504 C CA . ASP A 1 74 ? 24.766 6.559 -30.487 1.00 94.25 74 ASP A CA 1
ATOM 505 C C . ASP A 1 74 ? 25.436 5.184 -30.658 1.00 94.25 74 ASP A C 1
ATOM 507 O O . ASP A 1 74 ? 24.723 4.188 -30.816 1.00 94.25 74 ASP A O 1
ATOM 511 N N . PRO A 1 75 ? 26.779 5.085 -30.623 1.00 93.31 75 PRO A N 1
ATOM 512 C CA . PRO A 1 75 ? 27.484 3.817 -30.801 1.00 93.31 75 PRO A CA 1
ATOM 513 C C . PRO A 1 75 ? 27.120 2.757 -29.753 1.00 93.31 75 PRO A C 1
ATOM 515 O O . PRO A 1 75 ? 27.282 1.567 -30.025 1.00 93.31 75 PRO A O 1
ATOM 518 N N . ASN A 1 76 ? 26.619 3.153 -28.577 1.00 93.81 76 ASN A N 1
ATOM 519 C CA . ASN A 1 76 ? 26.173 2.208 -27.551 1.00 93.81 76 ASN A CA 1
ATOM 520 C C . ASN A 1 76 ? 24.733 1.718 -27.769 1.00 93.81 76 ASN A C 1
ATOM 522 O O . ASN A 1 76 ? 24.339 0.707 -27.177 1.00 93.81 76 ASN A O 1
ATOM 526 N N . GLY A 1 77 ? 23.973 2.386 -28.641 1.00 94.62 77 GLY A N 1
ATOM 527 C CA . GLY A 1 77 ? 22.578 2.080 -28.922 1.00 94.62 77 GLY A CA 1
ATOM 528 C C . GLY A 1 77 ? 21.665 2.308 -27.720 1.00 94.62 77 GLY A C 1
ATOM 529 O O . GLY A 1 77 ? 20.738 1.524 -27.516 1.00 94.62 77 GLY A O 1
ATOM 530 N N . ASP A 1 78 ? 21.937 3.325 -26.899 1.00 94.25 78 ASP A N 1
ATOM 531 C CA . ASP A 1 78 ? 21.148 3.602 -25.696 1.00 94.25 78 ASP A CA 1
ATOM 532 C C . ASP A 1 78 ? 19.689 3.962 -26.036 1.00 94.25 78 ASP A C 1
ATOM 534 O O . ASP A 1 78 ? 18.797 3.707 -25.230 1.00 94.25 78 ASP A O 1
ATOM 538 N N . GLU A 1 79 ? 19.402 4.474 -27.242 1.00 94.25 79 GLU A N 1
ATOM 539 C CA . GLU A 1 79 ? 18.035 4.844 -27.633 1.00 94.25 79 GLU A CA 1
ATOM 540 C C . GLU A 1 79 ? 17.069 3.666 -27.849 1.00 94.25 79 GLU A C 1
ATOM 542 O O . GLU A 1 79 ? 15.857 3.857 -27.782 1.00 94.25 79 GLU A O 1
ATOM 547 N N . CYS A 1 80 ? 17.574 2.464 -28.143 1.00 95.69 80 CYS A N 1
ATOM 548 C CA . CYS A 1 80 ? 16.749 1.279 -28.418 1.00 95.69 80 CYS A CA 1
ATOM 549 C C . CYS A 1 80 ? 16.963 0.163 -27.396 1.00 95.69 80 CYS A C 1
ATOM 551 O O . CYS A 1 80 ? 16.560 -0.984 -27.611 1.00 95.69 80 CYS A O 1
ATOM 553 N N . ARG A 1 81 ? 17.652 0.480 -26.306 1.00 96.56 81 ARG A N 1
ATOM 554 C CA . ARG A 1 81 ? 17.981 -0.456 -25.252 1.00 96.56 81 ARG A CA 1
ATOM 555 C C . ARG A 1 81 ? 16.897 -0.424 -24.178 1.00 96.56 81 ARG A C 1
ATOM 557 O O . ARG A 1 81 ? 16.452 0.646 -23.775 1.00 96.56 81 ARG A O 1
ATOM 564 N N . ASP A 1 82 ? 16.480 -1.594 -23.712 1.00 97.12 82 ASP A N 1
ATOM 565 C CA . ASP A 1 82 ? 15.559 -1.707 -22.584 1.00 97.12 82 ASP A CA 1
ATOM 566 C C . ASP A 1 82 ? 16.261 -1.435 -21.241 1.00 97.12 82 ASP A C 1
ATOM 568 O O . ASP A 1 82 ? 17.479 -1.231 -21.172 1.00 97.12 82 ASP A O 1
ATOM 572 N N . CYS A 1 83 ? 15.508 -1.451 -20.141 1.00 97.19 83 CYS A N 1
ATOM 573 C CA . CYS A 1 83 ? 16.080 -1.160 -18.827 1.00 97.19 83 CYS A CA 1
ATOM 574 C C . CYS A 1 83 ? 17.044 -2.251 -18.298 1.00 97.19 83 CYS A C 1
ATOM 576 O O . CYS A 1 83 ? 17.779 -1.999 -17.341 1.00 97.19 83 CYS A O 1
ATOM 578 N N . LEU A 1 84 ? 17.072 -3.452 -18.906 1.00 97.31 84 LEU A N 1
ATOM 579 C CA . LEU A 1 84 ? 18.041 -4.531 -18.629 1.00 97.31 84 LEU A CA 1
ATOM 580 C C . LEU A 1 84 ? 19.281 -4.439 -19.518 1.00 97.31 84 LEU A C 1
ATOM 582 O O . LEU A 1 84 ? 20.127 -5.335 -19.536 1.00 97.31 84 LEU A O 1
ATOM 586 N N . PHE A 1 85 ? 19.403 -3.333 -20.231 1.00 95.38 85 PHE A N 1
ATOM 587 C CA . PHE A 1 85 ? 20.458 -3.059 -21.167 1.00 95.38 85 PHE A CA 1
ATOM 588 C C . PHE A 1 85 ? 20.458 -3.942 -22.431 1.00 95.38 85 PHE A C 1
ATOM 590 O O . PHE A 1 85 ? 21.502 -4.111 -23.069 1.00 95.38 85 PHE A O 1
ATOM 597 N N . VAL A 1 86 ? 19.300 -4.476 -22.827 1.00 97.00 86 VAL A N 1
ATOM 598 C CA . VAL A 1 86 ? 19.135 -5.321 -24.015 1.00 97.00 86 VAL A CA 1
ATOM 599 C C . VAL A 1 86 ? 18.617 -4.494 -25.192 1.00 97.00 86 VAL A C 1
ATOM 601 O O . VAL A 1 86 ? 17.561 -3.870 -25.120 1.00 97.00 86 VAL A O 1
ATOM 604 N N . ILE A 1 87 ? 19.358 -4.505 -26.303 1.00 96.88 87 ILE A N 1
ATOM 605 C CA . ILE A 1 87 ? 18.955 -3.877 -27.570 1.00 96.88 87 ILE A CA 1
ATOM 606 C C . ILE A 1 87 ? 17.663 -4.528 -28.080 1.00 96.88 87 ILE A C 1
ATOM 608 O O . ILE A 1 87 ? 17.607 -5.751 -28.215 1.00 96.88 87 ILE A O 1
ATOM 612 N N . TYR A 1 88 ? 16.640 -3.715 -28.353 1.00 96.44 88 TYR A N 1
ATOM 613 C CA . TYR A 1 88 ? 15.277 -4.157 -28.680 1.00 96.44 88 TYR A CA 1
ATOM 614 C C . TYR A 1 88 ? 14.648 -5.094 -27.638 1.00 96.44 88 TYR A C 1
ATOM 616 O O . TYR A 1 88 ? 13.761 -5.889 -27.960 1.00 96.44 88 TYR A O 1
ATOM 624 N N . GLY A 1 89 ? 15.117 -5.027 -26.393 1.00 96.81 89 GLY A N 1
ATOM 625 C CA . GLY A 1 89 ? 14.489 -5.726 -25.288 1.00 96.81 89 GLY A CA 1
ATOM 626 C C . GLY A 1 89 ? 13.121 -5.133 -24.940 1.00 96.81 89 GLY A C 1
ATOM 627 O O . GLY A 1 89 ? 12.739 -4.062 -25.412 1.00 96.81 89 GLY A O 1
ATOM 628 N N . THR A 1 90 ? 12.364 -5.856 -24.122 1.00 96.94 90 THR A N 1
ATOM 629 C CA . THR A 1 90 ? 10.999 -5.479 -23.721 1.00 96.94 90 THR A CA 1
ATOM 630 C C . THR A 1 90 ? 10.886 -5.213 -22.223 1.00 96.94 90 THR A C 1
ATOM 632 O O . THR A 1 90 ? 9.773 -5.150 -21.708 1.00 96.94 90 THR A O 1
ATOM 635 N N . ALA A 1 91 ? 12.004 -5.163 -21.491 1.00 97.88 91 ALA A N 1
ATOM 636 C CA . ALA A 1 91 ? 11.965 -4.877 -20.066 1.00 97.88 91 ALA A CA 1
ATOM 637 C C . ALA A 1 91 ? 11.616 -3.403 -19.829 1.00 97.88 91 ALA A C 1
ATOM 639 O O . ALA A 1 91 ? 12.271 -2.497 -20.347 1.00 97.88 91 ALA A O 1
ATOM 640 N N . GLU A 1 92 ? 10.604 -3.177 -19.002 1.00 96.94 92 GLU A N 1
ATOM 641 C CA . GLU A 1 92 ? 10.152 -1.848 -18.603 1.00 96.94 92 GLU A CA 1
ATOM 642 C C . GLU A 1 92 ? 10.394 -1.643 -17.106 1.00 96.94 92 GLU A C 1
ATOM 644 O O . GLU A 1 92 ? 10.498 -2.603 -16.335 1.00 96.94 92 GLU A O 1
ATOM 649 N N . TYR A 1 93 ? 10.514 -0.382 -16.699 1.00 97.50 93 TYR A N 1
ATOM 650 C CA . TYR A 1 93 ? 10.497 -0.023 -15.287 1.00 97.50 93 TYR A CA 1
ATOM 651 C C . TYR A 1 93 ? 9.081 -0.197 -14.733 1.00 97.50 93 TYR A C 1
ATOM 653 O O . TYR A 1 93 ? 8.109 0.203 -15.374 1.00 97.50 93 TYR A O 1
ATOM 661 N N . ASP A 1 94 ? 8.971 -0.797 -13.550 1.00 97.19 94 ASP A N 1
ATOM 662 C CA . ASP A 1 94 ? 7.715 -0.850 -12.808 1.00 97.19 94 ASP A CA 1
ATOM 663 C C . ASP A 1 94 ? 7.422 0.484 -12.095 1.00 97.19 94 ASP A C 1
ATOM 665 O O . ASP A 1 94 ? 8.187 1.448 -12.168 1.00 97.19 94 ASP A O 1
ATOM 669 N N . GLU A 1 95 ? 6.305 0.545 -11.368 1.00 96.50 95 GLU A N 1
ATOM 670 C CA . GLU A 1 95 ? 5.932 1.724 -10.576 1.00 96.50 95 GLU A CA 1
ATOM 671 C C . GLU A 1 95 ? 6.920 2.066 -9.451 1.00 96.50 95 GLU A C 1
ATOM 673 O O . GLU A 1 95 ? 6.822 3.145 -8.877 1.00 96.50 95 GLU A O 1
ATOM 678 N N . CYS A 1 96 ? 7.863 1.173 -9.144 1.00 97.38 96 CYS A N 1
ATOM 679 C CA . CYS A 1 96 ? 8.908 1.345 -8.144 1.00 97.38 96 CYS A CA 1
ATOM 680 C C . CYS A 1 96 ? 10.259 1.755 -8.754 1.00 97.38 96 CYS A C 1
ATOM 682 O O . CYS A 1 96 ? 11.270 1.724 -8.048 1.00 97.38 96 CYS A O 1
ATOM 684 N N . ASP A 1 97 ? 10.290 2.122 -10.041 1.00 97.00 97 ASP A N 1
ATOM 685 C CA . ASP A 1 97 ? 11.504 2.382 -10.823 1.00 97.00 97 ASP A CA 1
ATOM 686 C C . ASP A 1 97 ? 12.475 1.182 -10.844 1.00 97.00 97 ASP A C 1
ATOM 688 O O . ASP A 1 97 ? 13.694 1.333 -10.990 1.00 97.00 97 ASP A O 1
ATOM 692 N N . ILE A 1 98 ? 11.951 -0.044 -10.731 1.00 97.56 98 ILE A N 1
ATOM 693 C CA . ILE A 1 98 ? 12.727 -1.277 -10.854 1.00 97.56 98 ILE A CA 1
ATOM 694 C C . ILE A 1 98 ? 12.498 -1.881 -12.230 1.00 97.56 98 ILE A C 1
ATOM 696 O O . ILE A 1 98 ? 11.381 -2.191 -12.638 1.00 97.56 98 ILE A O 1
ATOM 700 N N . CYS A 1 99 ? 13.596 -2.091 -12.945 1.00 98.12 99 CYS A N 1
ATOM 701 C CA . CYS A 1 99 ? 13.553 -2.742 -14.237 1.00 98.12 99 CYS A CA 1
ATOM 702 C C . CYS A 1 99 ? 13.054 -4.189 -14.127 1.00 98.12 99 CYS A C 1
ATOM 704 O O . CYS A 1 99 ? 13.619 -4.977 -13.364 1.00 98.12 99 CYS A O 1
ATOM 706 N N . ALA A 1 100 ? 12.026 -4.531 -14.909 1.00 97.12 100 ALA A N 1
ATOM 707 C CA . ALA A 1 100 ? 11.329 -5.816 -14.854 1.00 97.12 100 ALA A CA 1
ATOM 708 C C . ALA A 1 100 ? 10.859 -6.192 -13.433 1.00 97.12 100 ALA A C 1
ATOM 710 O O . ALA A 1 100 ? 10.808 -7.374 -13.081 1.00 97.12 100 ALA A O 1
ATOM 711 N N . GLY A 1 101 ? 10.566 -5.186 -12.605 1.00 96.75 101 GLY A N 1
ATOM 712 C CA . GLY A 1 101 ? 10.032 -5.382 -11.266 1.00 96.75 101 GLY A CA 1
ATOM 713 C C . GLY A 1 101 ? 8.561 -5.809 -11.277 1.00 96.75 101 GLY A C 1
ATOM 714 O O . GLY A 1 101 ? 7.866 -5.721 -12.290 1.00 96.75 101 GLY A O 1
ATOM 715 N N . ASP A 1 102 ? 8.095 -6.322 -10.139 1.00 96.56 102 ASP A N 1
ATOM 716 C CA . ASP A 1 102 ? 6.716 -6.782 -9.944 1.00 96.56 102 ASP A CA 1
ATOM 717 C C . ASP A 1 102 ? 5.797 -5.712 -9.327 1.00 96.56 102 ASP A C 1
ATOM 719 O O . ASP A 1 102 ? 4.639 -6.001 -9.024 1.00 96.56 102 ASP A O 1
ATOM 723 N N . GLY A 1 103 ? 6.303 -4.492 -9.116 1.00 96.25 103 GLY A N 1
ATOM 724 C CA . GLY A 1 103 ? 5.585 -3.387 -8.483 1.00 96.25 103 GLY A CA 1
ATOM 725 C C . GLY A 1 103 ? 5.453 -3.501 -6.964 1.00 96.25 103 GLY A C 1
ATOM 726 O O . GLY A 1 103 ? 4.821 -2.654 -6.348 1.00 96.25 103 GLY A O 1
ATOM 727 N N . THR A 1 104 ? 6.025 -4.519 -6.308 1.00 96.50 104 THR A N 1
ATOM 728 C CA . THR A 1 104 ? 5.758 -4.753 -4.874 1.00 96.50 104 THR A CA 1
ATOM 729 C C . THR A 1 104 ? 6.780 -4.126 -3.929 1.00 96.50 104 THR A C 1
ATOM 731 O O . THR A 1 104 ? 6.492 -3.886 -2.756 1.00 96.50 104 THR A O 1
ATOM 734 N N . SER A 1 105 ? 7.982 -3.842 -4.428 1.00 96.00 105 SER A N 1
ATOM 735 C CA . SER A 1 105 ? 9.137 -3.453 -3.607 1.00 96.00 105 SER A CA 1
ATOM 736 C C . SER A 1 105 ? 8.994 -2.099 -2.896 1.00 96.00 105 SER A C 1
ATOM 738 O O . SER A 1 105 ? 9.594 -1.891 -1.840 1.00 96.00 105 SER A O 1
ATOM 740 N N . CYS A 1 106 ? 8.205 -1.186 -3.462 1.00 96.69 106 CYS A N 1
ATOM 741 C CA . CYS A 1 106 ? 7.975 0.163 -2.950 1.00 96.69 106 CYS A CA 1
ATOM 742 C C . CYS A 1 106 ? 6.590 0.344 -2.319 1.00 96.69 106 CYS A C 1
ATOM 744 O O . CYS A 1 106 ? 6.239 1.467 -1.945 1.00 96.69 106 CYS A O 1
ATOM 746 N N . LEU A 1 107 ? 5.799 -0.726 -2.204 1.00 97.19 107 LEU A N 1
ATOM 747 C CA . LEU A 1 107 ? 4.485 -0.661 -1.581 1.00 97.19 107 LEU A CA 1
ATOM 748 C C . LEU A 1 107 ? 4.619 -0.426 -0.076 1.00 97.19 107 LEU A C 1
ATOM 750 O O . LEU A 1 107 ? 5.415 -1.064 0.618 1.00 97.19 107 LEU A O 1
ATOM 754 N N . ASP A 1 108 ? 3.802 0.483 0.444 1.00 97.12 108 ASP A N 1
ATOM 755 C CA . ASP A 1 108 ? 3.594 0.600 1.878 1.00 97.12 108 ASP A CA 1
ATOM 756 C C . ASP A 1 108 ? 2.686 -0.528 2.400 1.00 97.12 108 ASP A C 1
ATOM 758 O O . ASP A 1 108 ? 2.216 -1.389 1.653 1.00 97.12 108 ASP A O 1
ATOM 762 N N . CYS A 1 109 ? 2.419 -0.554 3.706 1.00 97.06 109 CYS A N 1
ATOM 763 C CA . CYS A 1 109 ? 1.605 -1.631 4.270 1.00 97.06 109 CYS A CA 1
ATOM 764 C C . CYS A 1 109 ? 0.119 -1.600 3.841 1.00 97.06 109 CYS A C 1
ATOM 766 O O . CYS A 1 109 ? -0.595 -2.563 4.120 1.00 97.06 109 CYS A O 1
ATOM 768 N N . LEU A 1 110 ? -0.356 -0.530 3.182 1.00 96.69 110 LEU A N 1
ATOM 769 C CA . LEU A 1 110 ? -1.687 -0.444 2.564 1.00 96.69 110 LEU A CA 1
ATOM 770 C C . LEU A 1 110 ? -1.665 -0.852 1.083 1.00 96.69 110 LEU A C 1
ATOM 772 O O . LEU A 1 110 ? -2.706 -0.800 0.428 1.00 96.69 110 LEU A O 1
ATOM 776 N N . GLY A 1 111 ? -0.509 -1.257 0.552 1.00 95.50 111 GLY A N 1
ATOM 777 C CA . GLY A 1 111 ? -0.351 -1.586 -0.860 1.00 95.50 111 GLY A CA 1
ATOM 778 C C . GLY A 1 111 ? -0.275 -0.353 -1.758 1.00 95.50 111 GLY A C 1
ATOM 779 O O . GLY A 1 111 ? -0.619 -0.447 -2.931 1.00 95.50 111 GLY A O 1
ATOM 780 N N . VAL A 1 112 ? 0.127 0.808 -1.227 1.00 96.19 112 VAL A N 1
ATOM 781 C CA . VAL A 1 112 ? 0.295 2.037 -2.015 1.00 96.19 112 VAL A CA 1
ATOM 782 C C . VAL A 1 112 ? 1.773 2.243 -2.331 1.00 96.19 112 VAL A C 1
ATOM 784 O O . VAL A 1 112 ? 2.588 2.373 -1.413 1.00 96.19 112 VAL A O 1
ATOM 787 N N . ALA A 1 113 ? 2.118 2.314 -3.619 1.00 95.88 113 ALA A N 1
ATOM 788 C CA . ALA A 1 113 ? 3.469 2.627 -4.080 1.00 95.88 113 ALA A CA 1
ATOM 789 C C . ALA A 1 113 ? 3.960 3.960 -3.499 1.00 95.88 113 ALA A C 1
ATOM 791 O O . ALA A 1 113 ? 3.265 4.979 -3.555 1.00 95.88 113 ALA A O 1
ATOM 792 N N . PHE A 1 114 ? 5.147 3.935 -2.890 1.00 95.56 114 PHE A N 1
ATOM 793 C CA . PHE A 1 114 ? 5.751 5.061 -2.165 1.00 95.56 114 PHE A CA 1
ATOM 794 C C . PHE A 1 114 ? 4.839 5.689 -1.100 1.00 95.56 114 PHE A C 1
ATOM 796 O O . PHE A 1 114 ? 4.993 6.859 -0.723 1.00 95.56 114 PHE A O 1
ATOM 803 N N . GLY A 1 115 ? 3.882 4.911 -0.599 1.00 96.19 115 GLY A N 1
ATOM 804 C CA . GLY A 1 115 ? 3.018 5.317 0.486 1.00 96.19 115 GLY A CA 1
ATOM 805 C C . GLY A 1 115 ? 3.794 5.508 1.793 1.00 96.19 115 GLY A C 1
ATOM 806 O O . GLY A 1 115 ? 4.975 5.178 1.935 1.00 96.19 115 GLY A O 1
ATOM 807 N N . ARG A 1 116 ? 3.131 6.118 2.775 1.00 96.06 116 ARG A N 1
ATOM 808 C CA . ARG A 1 116 ? 3.741 6.450 4.075 1.00 96.06 116 ARG A CA 1
ATOM 809 C C . ARG A 1 116 ? 3.237 5.566 5.205 1.00 96.06 116 ARG A C 1
ATOM 811 O O . ARG A 1 116 ? 3.698 5.741 6.335 1.00 96.06 116 ARG A O 1
ATOM 818 N N . ALA A 1 117 ? 2.290 4.668 4.934 1.00 97.06 117 ALA A N 1
ATOM 819 C CA . ALA A 1 117 ? 1.730 3.816 5.963 1.00 97.06 117 ALA A CA 1
ATOM 820 C C . ALA A 1 117 ? 2.791 2.829 6.458 1.00 97.06 117 ALA A C 1
ATOM 822 O O . ALA A 1 117 ? 3.522 2.203 5.690 1.00 97.06 117 ALA A O 1
ATOM 823 N N . ARG A 1 118 ? 2.887 2.700 7.778 1.00 95.31 118 ARG A N 1
ATOM 824 C CA . ARG A 1 118 ? 3.779 1.751 8.442 1.00 95.31 118 ARG A CA 1
ATOM 825 C C . ARG A 1 118 ? 2.966 0.926 9.416 1.00 95.31 118 ARG A C 1
ATOM 827 O O . ARG A 1 118 ? 1.944 1.393 9.919 1.00 95.31 118 ARG A O 1
ATOM 834 N N . TYR A 1 119 ? 3.426 -0.289 9.670 1.00 95.88 119 TYR A N 1
ATOM 835 C CA . TYR A 1 119 ? 2.925 -1.059 10.795 1.00 95.88 119 TYR A CA 1
ATOM 836 C C . TYR A 1 119 ? 3.266 -0.329 12.096 1.00 95.88 119 TYR A C 1
ATOM 838 O O . TYR A 1 119 ? 4.389 0.155 12.258 1.00 95.88 119 TYR A O 1
ATOM 846 N N . ASP A 1 120 ? 2.289 -0.223 12.989 1.00 95.06 120 ASP A N 1
ATOM 847 C CA . ASP A 1 120 ? 2.505 0.246 14.352 1.00 95.06 120 ASP A CA 1
ATOM 848 C C . ASP A 1 120 ? 3.104 -0.863 15.238 1.00 95.06 120 ASP A C 1
ATOM 850 O O . ASP A 1 120 ? 3.351 -1.989 14.797 1.00 95.06 120 ASP A O 1
ATOM 854 N N . GLU A 1 121 ? 3.329 -0.553 16.515 1.00 93.56 121 GLU A N 1
ATOM 855 C CA . GLU A 1 121 ? 3.835 -1.503 17.521 1.00 93.56 121 GLU A CA 1
ATOM 856 C C . GLU A 1 121 ? 2.912 -2.722 17.719 1.00 93.56 121 GLU A C 1
ATOM 858 O O . GLU A 1 121 ? 3.345 -3.754 18.229 1.00 93.56 121 GLU A O 1
ATOM 863 N N . CYS A 1 122 ? 1.652 -2.617 17.291 1.00 94.31 122 CYS A N 1
ATOM 864 C CA . CYS A 1 122 ? 0.641 -3.664 17.367 1.00 94.31 122 CYS A CA 1
ATOM 865 C C . CYS A 1 122 ? 0.572 -4.522 16.094 1.00 94.31 122 CYS A C 1
ATOM 867 O O . CYS A 1 122 ? -0.239 -5.447 16.026 1.00 94.31 122 CYS A O 1
ATOM 869 N N . GLY A 1 123 ? 1.395 -4.228 15.082 1.00 94.44 123 GLY A N 1
ATOM 870 C CA . GLY A 1 123 ? 1.365 -4.908 13.790 1.00 94.44 123 GLY A CA 1
ATOM 871 C C . GLY A 1 123 ? 0.189 -4.492 12.903 1.00 94.44 123 GLY A C 1
ATOM 872 O O . GLY A 1 123 ? -0.143 -5.211 11.963 1.00 94.44 123 GLY A O 1
ATOM 873 N N . ILE A 1 124 ? -0.444 -3.346 13.172 1.00 96.06 124 ILE A N 1
ATOM 874 C CA . ILE A 1 124 ? -1.541 -2.807 12.365 1.00 96.06 124 ILE A CA 1
ATOM 875 C C . ILE A 1 124 ? -0.996 -1.740 11.425 1.00 96.06 124 ILE A C 1
ATOM 877 O O . ILE A 1 124 ? -0.341 -0.784 11.839 1.00 96.06 124 ILE A O 1
ATOM 881 N N . CYS A 1 125 ? -1.287 -1.890 10.137 1.00 97.44 125 CYS A N 1
ATOM 882 C CA . CYS A 1 125 ? -0.900 -0.901 9.148 1.00 97.44 125 CYS A CA 1
ATOM 883 C C . CYS A 1 125 ? -1.632 0.432 9.367 1.00 97.44 125 CYS A C 1
ATOM 885 O O . CYS A 1 125 ? -2.861 0.467 9.395 1.00 97.44 125 CYS A O 1
ATOM 887 N N . GLY A 1 126 ? -0.882 1.527 9.515 1.00 94.88 126 GLY A N 1
ATOM 888 C CA . GLY A 1 126 ? -1.441 2.855 9.783 1.00 94.88 126 GLY A CA 1
ATOM 889 C C . GLY A 1 126 ? -2.091 2.985 11.164 1.00 94.88 126 GLY A C 1
ATOM 890 O O . GLY A 1 126 ? -2.852 3.926 11.387 1.00 94.88 126 GLY A O 1
ATOM 891 N N . GLY A 1 127 ? -1.826 2.042 12.072 1.00 94.06 127 GLY A N 1
ATOM 892 C CA . GLY A 1 127 ? -2.340 2.088 13.433 1.00 94.06 127 GLY A CA 1
ATOM 893 C C . GLY A 1 127 ? -1.678 3.179 14.283 1.00 94.06 127 GLY A C 1
ATOM 894 O O . GLY A 1 127 ? -0.607 3.698 13.967 1.00 94.06 127 GLY A O 1
ATOM 895 N N . ASP A 1 128 ? -2.344 3.546 15.375 1.00 93.06 128 ASP A N 1
ATOM 896 C CA . ASP A 1 128 ? -1.894 4.543 16.357 1.00 93.06 128 ASP A CA 1
ATOM 897 C C . ASP A 1 128 ? -1.256 3.898 17.608 1.00 93.06 128 ASP A C 1
ATOM 899 O O . ASP A 1 128 ? -1.026 4.554 18.636 1.00 93.06 128 ASP A O 1
ATOM 903 N N . GLY A 1 129 ? -1.022 2.584 17.552 1.00 89.25 129 GLY A N 1
ATOM 904 C CA . GLY A 1 129 ? -0.522 1.781 18.656 1.00 89.25 129 GLY A CA 1
ATOM 905 C C . GLY A 1 129 ? -1.532 1.570 19.784 1.00 89.25 129 GLY A C 1
ATOM 906 O O . GLY A 1 129 ? -1.159 1.058 20.832 1.00 89.25 129 GLY A O 1
ATOM 907 N N . SER A 1 130 ? -2.795 1.995 19.662 1.00 87.00 130 SER A N 1
ATOM 908 C CA . SER A 1 130 ? -3.742 1.941 20.788 1.00 87.00 130 SER A CA 1
ATOM 909 C C . SER A 1 130 ? -4.419 0.584 20.976 1.00 87.00 130 SER A C 1
ATOM 911 O O . SER A 1 130 ? -4.938 0.310 22.055 1.00 87.00 130 SER A O 1
ATOM 913 N N . THR A 1 131 ? -4.383 -0.290 19.973 1.00 87.62 131 THR A N 1
ATOM 914 C CA . THR A 1 131 ? -5.048 -1.605 19.995 1.00 87.62 131 THR A CA 1
ATOM 915 C C . THR A 1 131 ? -4.336 -2.643 20.862 1.00 87.62 131 THR A C 1
ATOM 917 O O . THR A 1 131 ? -4.990 -3.516 21.425 1.00 87.62 131 THR A O 1
ATOM 920 N N . CYS A 1 132 ? -3.015 -2.539 21.009 1.00 87.75 132 CYS A N 1
ATOM 921 C CA . CYS A 1 132 ? -2.200 -3.406 21.863 1.00 87.75 132 CYS A CA 1
ATOM 922 C C . CYS A 1 132 ? -1.729 -2.717 23.150 1.00 87.75 132 CYS A C 1
ATOM 924 O O . CYS A 1 132 ? -1.010 -3.329 23.945 1.00 87.75 132 CYS A O 1
ATOM 926 N N . LYS A 1 133 ? -2.130 -1.459 23.386 1.00 87.19 133 LYS A N 1
ATOM 927 C CA . LYS A 1 133 ? -1.809 -0.771 24.638 1.00 87.19 133 LYS A CA 1
ATOM 928 C C . LYS A 1 133 ? -2.444 -1.496 25.830 1.00 87.19 133 LYS A C 1
ATOM 930 O O . LYS A 1 133 ? -3.579 -1.972 25.744 1.00 87.19 133 LYS A O 1
ATOM 935 N N . PRO A 1 134 ? -1.739 -1.545 26.972 1.00 83.94 134 PRO A N 1
ATOM 936 C CA . PRO A 1 134 ? -2.289 -2.089 28.202 1.00 83.94 134 PRO A CA 1
ATOM 937 C C . PRO A 1 134 ? -3.569 -1.348 28.607 1.00 83.94 134 PRO A C 1
ATOM 939 O O . PRO A 1 134 ? -3.588 -0.119 28.689 1.00 83.94 134 PRO A O 1
ATOM 942 N N . ILE A 1 135 ? -4.636 -2.089 28.915 1.00 85.38 135 ILE A N 1
ATOM 943 C CA . ILE A 1 135 ? -5.860 -1.485 29.449 1.00 85.38 135 ILE A CA 1
ATOM 944 C C . ILE A 1 135 ? -5.608 -1.108 30.909 1.00 85.38 135 ILE A C 1
ATOM 946 O O . ILE A 1 135 ? -5.521 -1.978 31.780 1.00 85.38 135 ILE A O 1
ATOM 950 N N . LEU A 1 136 ? -5.513 0.194 31.170 1.00 87.31 136 LEU A N 1
ATOM 951 C CA . LEU A 1 136 ? -5.419 0.737 32.520 1.00 87.31 136 LEU A CA 1
ATOM 952 C C . LEU A 1 136 ? -6.796 0.737 33.177 1.00 87.31 136 LEU A C 1
ATOM 954 O O . LEU A 1 136 ? -7.784 1.170 32.583 1.00 87.31 136 LEU A O 1
ATOM 958 N N . CYS A 1 137 ? -6.856 0.250 34.412 1.00 87.94 137 CYS A N 1
ATOM 959 C CA . CYS A 1 137 ? -8.107 0.053 35.129 1.00 87.94 137 CYS A CA 1
ATOM 960 C C . CYS A 1 137 ? -8.072 0.645 36.530 1.00 87.94 137 CYS A C 1
ATOM 962 O O . CYS A 1 137 ? -7.010 0.787 37.128 1.00 87.94 137 CYS A O 1
ATOM 964 N N . THR A 1 138 ? -9.257 0.900 37.083 1.00 85.31 138 THR A N 1
ATOM 965 C CA . THR A 1 138 ? -9.428 1.290 38.485 1.00 85.31 138 THR A CA 1
ATOM 966 C C . THR A 1 138 ? -10.018 0.158 39.326 1.00 85.31 138 THR A C 1
ATOM 968 O O . THR A 1 138 ? -10.920 -0.565 38.895 1.00 85.31 138 THR A O 1
ATOM 971 N N . ASP A 1 139 ? -9.523 0.026 40.555 1.00 84.19 139 ASP A N 1
ATOM 972 C CA . ASP A 1 139 ? -10.088 -0.849 41.586 1.00 84.19 139 ASP A CA 1
ATOM 973 C C . ASP A 1 139 ? -11.266 -0.203 42.338 1.00 84.19 139 ASP A C 1
ATOM 975 O O . ASP A 1 139 ? -11.893 -0.846 43.180 1.00 84.19 139 ASP A O 1
ATOM 979 N N . THR A 1 140 ? -11.585 1.067 42.072 1.00 78.44 140 THR A N 1
ATOM 980 C CA . THR A 1 140 ? -12.656 1.763 42.787 1.00 78.44 140 THR A CA 1
ATOM 981 C C . THR A 1 140 ? -14.035 1.227 42.396 1.00 78.44 140 THR A C 1
ATOM 983 O O . THR A 1 140 ? -14.414 1.146 41.226 1.00 78.44 140 THR A O 1
ATOM 986 N N . THR A 1 141 ? -14.845 0.903 43.404 1.00 68.19 141 THR A N 1
ATOM 987 C CA . THR A 1 141 ? -16.264 0.569 43.217 1.00 68.19 141 THR A CA 1
ATOM 988 C C . THR A 1 141 ? -17.130 1.812 43.010 1.00 68.19 141 THR A C 1
ATOM 990 O O . THR A 1 141 ? -18.272 1.671 42.568 1.00 68.19 141 THR A O 1
ATOM 993 N N . SER A 1 142 ? -16.577 3.014 43.243 1.00 65.56 142 SER A N 1
ATOM 994 C CA . SER A 1 142 ? -17.282 4.291 43.087 1.00 65.56 142 SER A CA 1
ATOM 995 C C . SER A 1 142 ? -17.909 4.435 41.694 1.00 65.56 142 SER A C 1
ATOM 997 O O . SER A 1 142 ? -17.385 3.950 40.686 1.00 65.56 142 SER A O 1
ATOM 999 N N . SER A 1 143 ? -19.080 5.066 41.665 1.00 59.34 143 SER A N 1
ATOM 1000 C CA . SER A 1 143 ? -19.790 5.493 40.458 1.00 59.34 143 SER A CA 1
ATOM 1001 C C . SER A 1 143 ? -19.322 6.859 39.958 1.00 59.34 143 SER A C 1
ATOM 1003 O O . SER A 1 143 ? -19.911 7.380 39.014 1.00 59.34 143 SER A O 1
ATOM 1005 N N . ASP A 1 144 ? -18.315 7.457 40.605 1.00 58.00 144 ASP A N 1
ATOM 1006 C CA . ASP A 1 144 ? -17.714 8.695 40.121 1.00 58.00 144 ASP A CA 1
ATOM 1007 C C . ASP A 1 144 ? -17.239 8.486 38.690 1.00 58.00 144 ASP A C 1
ATOM 1009 O O . ASP A 1 144 ? -16.734 7.415 38.351 1.00 58.00 144 ASP A O 1
ATOM 1013 N N . THR A 1 145 ? -17.454 9.507 37.865 1.00 57.72 145 THR A N 1
ATOM 1014 C CA . THR A 1 145 ? -17.277 9.568 36.408 1.00 57.72 145 THR A CA 1
ATOM 1015 C C . THR A 1 145 ? -15.815 9.413 35.981 1.00 57.72 145 THR A C 1
ATOM 1017 O O . THR A 1 145 ? -15.262 10.242 35.263 1.00 57.72 145 THR A O 1
ATOM 1020 N N . SER A 1 146 ? -15.149 8.374 36.465 1.00 59.41 146 SER A N 1
ATOM 1021 C CA . SER A 1 146 ? -13.853 7.958 35.996 1.00 59.41 146 SER A CA 1
ATOM 1022 C C . SER A 1 146 ? -14.081 7.274 34.661 1.00 59.41 146 SER A C 1
ATOM 1024 O O . SER A 1 146 ? -14.718 6.228 34.574 1.00 59.41 146 SER A O 1
ATOM 1026 N N . THR A 1 147 ? -13.551 7.880 33.607 1.00 76.88 147 THR A N 1
ATOM 1027 C CA . THR A 1 147 ? -13.496 7.314 32.256 1.00 76.88 147 THR A CA 1
ATOM 1028 C C . THR A 1 147 ? -12.700 6.000 32.215 1.00 76.88 147 THR A C 1
ATOM 1030 O O . THR A 1 147 ? -12.669 5.328 31.188 1.00 76.88 147 THR A O 1
ATOM 1033 N N . MET A 1 148 ? -12.037 5.627 33.319 1.00 80.94 148 MET A N 1
ATOM 1034 C CA . MET A 1 148 ? -11.264 4.399 33.425 1.00 80.94 148 MET A CA 1
ATOM 1035 C C . MET A 1 148 ? -12.163 3.184 33.681 1.00 80.94 148 MET A C 1
ATOM 1037 O O . MET A 1 148 ? -12.996 3.199 34.593 1.00 80.94 148 MET A O 1
ATOM 1041 N N . PRO A 1 149 ? -11.965 2.086 32.939 1.00 88.25 149 PRO A N 1
ATOM 1042 C CA . PRO A 1 149 ? -12.724 0.870 33.152 1.00 88.25 149 PRO A CA 1
ATOM 1043 C C . PRO A 1 149 ? -12.319 0.181 34.468 1.00 88.25 149 PRO A C 1
ATOM 1045 O O . PRO A 1 149 ? -11.203 0.328 34.966 1.00 88.25 149 PRO A O 1
ATOM 1048 N N . LYS A 1 150 ? -13.230 -0.603 35.048 1.00 89.19 150 LYS A N 1
ATOM 1049 C CA . LYS A 1 150 ? -13.007 -1.280 36.337 1.00 89.19 150 LYS A CA 1
ATOM 1050 C C . LYS A 1 150 ? -12.185 -2.565 36.186 1.00 89.19 150 LYS A C 1
ATOM 1052 O O . LYS A 1 150 ? -12.237 -3.229 35.143 1.00 89.19 150 LYS A O 1
ATOM 1057 N N . THR A 1 151 ? -11.450 -2.931 37.238 1.00 91.50 151 THR A N 1
ATOM 1058 C CA . THR A 1 151 ? -10.781 -4.238 37.335 1.00 91.50 151 THR A CA 1
ATOM 1059 C C . THR A 1 151 ? -11.785 -5.375 37.512 1.00 91.50 151 THR A C 1
ATOM 1061 O O . THR A 1 151 ? -12.916 -5.182 37.962 1.00 91.50 151 THR A O 1
ATOM 1064 N N . LEU A 1 152 ? -11.352 -6.603 37.212 1.00 91.56 152 LEU A N 1
ATOM 1065 C CA . LEU A 1 152 ? -12.165 -7.805 37.419 1.00 91.56 152 LEU A CA 1
ATOM 1066 C C . LEU A 1 152 ? -12.589 -7.972 38.889 1.00 91.56 152 LEU A C 1
ATOM 1068 O O . LEU A 1 152 ? -13.695 -8.431 39.171 1.00 91.56 152 LEU A O 1
ATOM 1072 N N . ARG A 1 153 ? -11.719 -7.578 39.829 1.00 91.31 153 ARG A N 1
ATOM 1073 C CA . ARG A 1 153 ? -12.001 -7.585 41.269 1.00 91.31 153 ARG A CA 1
ATOM 1074 C C . ARG A 1 153 ? -13.128 -6.611 41.609 1.00 91.31 153 ARG A C 1
ATOM 1076 O O . ARG A 1 153 ? -14.131 -7.037 42.176 1.00 91.31 153 ARG A O 1
ATOM 1083 N N . ALA A 1 154 ? -13.002 -5.353 41.186 1.00 90.81 154 ALA A N 1
ATOM 1084 C CA . ALA A 1 154 ? -14.004 -4.319 41.433 1.00 90.81 154 ALA A CA 1
ATOM 1085 C C . ALA A 1 154 ? -15.367 -4.657 40.800 1.00 90.81 154 ALA A C 1
ATOM 1087 O O . ALA A 1 154 ? -16.413 -4.427 41.407 1.00 90.81 154 ALA A O 1
ATOM 1088 N N . LEU A 1 155 ? -15.377 -5.254 39.602 1.00 92.69 155 LEU A N 1
ATOM 1089 C CA . LEU A 1 155 ? -16.611 -5.704 38.950 1.00 92.69 155 LEU A CA 1
ATOM 1090 C C . LEU A 1 155 ? -17.297 -6.844 39.717 1.00 92.69 155 LEU A C 1
ATOM 1092 O O . LEU A 1 155 ? -18.515 -6.825 39.883 1.00 92.69 155 LEU A O 1
ATOM 1096 N N . ARG A 1 156 ? -16.531 -7.816 40.228 1.00 93.75 156 ARG A N 1
ATOM 1097 C CA . ARG A 1 156 ? -17.073 -8.914 41.049 1.00 93.75 156 ARG A CA 1
ATOM 1098 C C . ARG A 1 156 ? -17.649 -8.414 42.372 1.00 93.75 156 ARG A C 1
ATOM 1100 O O . ARG A 1 156 ? -18.705 -8.892 42.783 1.00 93.75 156 ARG A O 1
ATOM 1107 N N . GLU A 1 157 ? -16.988 -7.452 43.012 1.00 93.56 157 GLU A N 1
ATOM 1108 C CA . GLU A 1 157 ? -17.494 -6.796 44.224 1.00 93.56 157 GLU A CA 1
ATOM 1109 C C . GLU A 1 157 ? -18.800 -6.036 43.940 1.00 93.56 157 GLU A C 1
ATOM 1111 O O . GLU A 1 157 ? -19.798 -6.254 44.626 1.00 93.56 157 GLU A O 1
ATOM 1116 N N . ASN A 1 158 ? -18.851 -5.252 42.857 1.00 92.88 158 ASN A N 1
ATOM 1117 C CA . ASN A 1 158 ? -20.073 -4.564 42.427 1.00 92.88 158 ASN A CA 1
ATOM 1118 C C . ASN A 1 158 ? -21.223 -5.553 42.150 1.00 92.88 158 ASN A C 1
ATOM 1120 O O . ASN A 1 158 ? -22.346 -5.375 42.623 1.00 92.88 158 ASN A O 1
ATOM 1124 N N . LEU A 1 159 ? -20.942 -6.655 41.447 1.00 95.00 159 LEU A N 1
ATOM 1125 C CA . LEU A 1 159 ? -21.932 -7.698 41.180 1.00 95.00 159 LEU A CA 1
ATOM 1126 C C . LEU A 1 159 ? -22.473 -8.325 42.474 1.00 95.00 159 LEU A C 1
ATOM 1128 O O . LEU A 1 159 ? -23.673 -8.598 42.578 1.00 95.00 159 LEU A O 1
ATOM 1132 N N . TYR A 1 160 ? -21.608 -8.559 43.462 1.00 94.81 160 TYR A N 1
ATOM 1133 C CA . TYR A 1 160 ? -22.017 -9.065 44.769 1.00 94.81 160 TYR A CA 1
ATOM 1134 C C . TYR A 1 160 ? -22.964 -8.087 45.479 1.00 94.81 160 TYR A C 1
ATOM 1136 O O . TYR A 1 160 ? -24.037 -8.493 45.941 1.00 94.81 160 TYR A O 1
ATOM 1144 N N . ASP A 1 161 ? -22.628 -6.797 45.493 1.00 94.69 161 ASP A N 1
ATOM 1145 C CA . ASP A 1 161 ? -23.456 -5.756 46.106 1.00 94.69 161 ASP A CA 1
ATOM 1146 C C . ASP A 1 161 ? -24.810 -5.595 45.402 1.00 94.69 161 ASP A C 1
ATOM 1148 O O . ASP A 1 161 ? -25.853 -5.510 46.062 1.00 94.69 161 ASP A O 1
ATOM 1152 N N . LEU A 1 162 ? -24.834 -5.649 44.068 1.00 95.44 162 LEU A N 1
ATOM 1153 C CA . LEU A 1 162 ? -26.068 -5.623 43.282 1.00 95.44 162 LEU A CA 1
ATOM 1154 C C . LEU A 1 162 ? -26.960 -6.836 43.579 1.00 95.44 162 LEU A C 1
ATOM 1156 O O . LEU A 1 162 ? -28.163 -6.679 43.811 1.00 95.44 162 LEU A O 1
ATOM 1160 N N . ARG A 1 163 ? -26.389 -8.046 43.653 1.00 96.31 163 ARG A N 1
ATOM 1161 C CA . ARG A 1 163 ? -27.129 -9.266 44.028 1.00 96.31 163 ARG A CA 1
ATOM 1162 C C . ARG A 1 163 ? -27.694 -9.172 45.446 1.00 96.31 163 ARG A C 1
ATOM 1164 O O . ARG A 1 163 ? -28.845 -9.550 45.676 1.00 96.31 163 ARG A O 1
ATOM 1171 N N . ARG A 1 164 ? -26.935 -8.609 46.388 1.00 96.94 164 ARG A N 1
ATOM 1172 C CA . ARG A 1 164 ? -27.401 -8.365 47.760 1.00 96.94 164 ARG A CA 1
ATOM 1173 C C . ARG A 1 164 ? -28.537 -7.340 47.803 1.00 96.94 164 ARG A C 1
ATOM 1175 O O . ARG A 1 164 ? -29.521 -7.543 48.517 1.00 96.94 164 ARG A O 1
ATOM 1182 N N . ARG A 1 165 ? -28.440 -6.259 47.025 1.00 96.31 165 ARG A N 1
ATOM 1183 C CA . ARG A 1 165 ? -29.491 -5.235 46.905 1.00 96.31 165 ARG A CA 1
ATOM 1184 C C . ARG A 1 165 ? -30.770 -5.808 46.300 1.00 96.31 165 ARG A C 1
ATOM 1186 O O . ARG A 1 165 ? -31.849 -5.546 46.826 1.00 96.31 165 ARG A O 1
ATOM 1193 N N . LYS A 1 166 ? -30.651 -6.633 45.256 1.00 97.44 166 LYS A N 1
ATOM 1194 C CA . LYS A 1 166 ? -31.763 -7.379 44.646 1.00 97.44 166 LYS A CA 1
ATOM 1195 C C . LYS A 1 166 ? -32.505 -8.217 45.682 1.00 97.44 166 LYS A C 1
ATOM 1197 O O . LYS A 1 166 ? -33.729 -8.152 45.762 1.00 97.44 166 LYS A O 1
ATOM 1202 N N . GLU A 1 167 ? -31.770 -8.953 46.509 1.00 97.19 167 GLU A N 1
ATOM 1203 C CA . GLU A 1 167 ? -32.354 -9.779 47.566 1.00 97.19 167 GLU A CA 1
ATOM 1204 C C . GLU A 1 167 ? -33.041 -8.941 48.659 1.00 97.19 167 GLU A C 1
ATOM 1206 O O . GLU A 1 167 ? -34.150 -9.263 49.083 1.00 97.19 167 GLU A O 1
ATOM 1211 N N . ASN A 1 168 ? -32.449 -7.814 49.069 1.00 97.19 168 ASN A N 1
ATOM 1212 C CA . ASN A 1 168 ? -33.086 -6.889 50.013 1.00 97.19 168 ASN A CA 1
ATOM 1213 C C . ASN A 1 168 ? -34.415 -6.339 49.459 1.00 97.19 168 ASN A C 1
ATOM 1215 O O . ASN A 1 168 ? -35.439 -6.386 50.142 1.00 97.19 168 ASN A O 1
ATOM 1219 N N . ILE A 1 169 ? -34.423 -5.887 48.200 1.00 96.50 169 ILE A N 1
ATOM 1220 C CA . ILE A 1 169 ? -35.635 -5.385 47.539 1.00 96.50 169 ILE A CA 1
ATOM 1221 C C . ILE A 1 169 ? -36.698 -6.485 47.451 1.00 96.50 169 ILE A C 1
ATOM 1223 O O . ILE A 1 169 ? -37.856 -6.218 47.758 1.00 96.50 169 ILE A O 1
ATOM 1227 N N . ARG A 1 170 ? -36.322 -7.725 47.108 1.00 96.62 170 ARG A N 1
ATOM 1228 C CA . ARG A 1 170 ? -37.253 -8.866 47.073 1.00 96.62 170 ARG A CA 1
ATOM 1229 C C . ARG A 1 170 ? -37.904 -9.137 48.423 1.00 96.62 170 ARG A C 1
ATOM 1231 O O . ARG A 1 170 ? -39.117 -9.308 48.476 1.00 96.62 170 ARG A O 1
ATOM 1238 N N . ARG A 1 171 ? -37.134 -9.118 49.515 1.00 96.56 171 ARG A N 1
ATOM 1239 C CA . ARG A 1 171 ? -37.689 -9.292 50.869 1.00 96.56 171 ARG A CA 1
ATOM 1240 C C . ARG A 1 171 ? -38.638 -8.162 51.248 1.00 96.56 171 ARG A C 1
ATOM 1242 O O . ARG A 1 171 ? -39.706 -8.428 51.788 1.00 96.56 171 ARG A O 1
ATOM 1249 N N . ARG A 1 172 ? -38.280 -6.911 50.936 1.00 95.62 172 ARG A N 1
ATOM 1250 C CA . ARG A 1 172 ? -39.156 -5.749 51.167 1.00 95.62 172 ARG A CA 1
ATOM 1251 C C . ARG A 1 172 ? -40.441 -5.837 50.351 1.00 95.62 172 ARG A C 1
ATOM 1253 O O . ARG A 1 172 ? -41.500 -5.510 50.871 1.00 95.62 172 ARG A O 1
ATOM 1260 N N . LEU A 1 173 ? -40.346 -6.288 49.101 1.00 95.50 173 LEU A N 1
ATOM 1261 C CA . LEU A 1 173 ? -41.492 -6.487 48.220 1.00 95.50 173 LEU A CA 1
ATOM 1262 C C . LEU A 1 173 ? -42.422 -7.576 48.766 1.00 95.50 173 LEU A C 1
ATOM 1264 O O . LEU A 1 173 ? -43.619 -7.336 48.850 1.00 95.50 173 LEU A O 1
ATOM 1268 N N . ALA A 1 174 ? -41.877 -8.721 49.191 1.00 94.31 174 ALA A N 1
ATOM 1269 C CA . ALA A 1 174 ? -42.652 -9.803 49.797 1.00 94.31 174 ALA A CA 1
ATOM 1270 C C . ALA A 1 174 ? -43.363 -9.341 51.077 1.00 94.31 174 ALA A C 1
ATOM 1272 O O . ALA A 1 174 ? -44.572 -9.501 51.197 1.00 94.31 174 ALA A O 1
ATOM 1273 N N . TRP A 1 175 ? -42.632 -8.684 51.985 1.00 93.50 175 TRP A N 1
ATOM 1274 C CA . TRP A 1 175 ? -43.199 -8.152 53.225 1.00 93.50 175 TRP A CA 1
ATOM 1275 C C . TRP A 1 175 ? -44.296 -7.112 52.970 1.00 93.50 175 TRP A C 1
ATOM 1277 O O . TRP A 1 175 ? -45.349 -7.155 53.598 1.00 93.50 175 TRP A O 1
ATOM 1287 N N . ARG A 1 176 ? -44.077 -6.171 52.038 1.00 92.25 176 ARG A N 1
ATOM 1288 C CA . ARG A 1 176 ? -45.078 -5.137 51.742 1.00 92.25 176 ARG A CA 1
ATOM 1289 C C . ARG A 1 176 ? -46.292 -5.720 51.024 1.00 92.25 176 ARG A C 1
ATOM 1291 O O . ARG A 1 176 ? -47.393 -5.274 51.304 1.00 92.25 176 ARG A O 1
ATOM 1298 N N . SER A 1 177 ? -46.101 -6.714 50.156 1.00 91.38 177 SER A N 1
ATOM 1299 C CA . SER A 1 177 ? -47.195 -7.426 49.485 1.00 91.38 177 SER A CA 1
ATOM 1300 C C . SER A 1 177 ? -48.126 -8.106 50.490 1.00 91.38 177 SER A C 1
ATOM 1302 O O . SER A 1 177 ? -49.323 -7.841 50.454 1.00 91.38 177 SER A O 1
ATOM 1304 N N . ASP A 1 178 ? -47.568 -8.890 51.416 1.00 90.12 178 ASP A N 1
ATOM 1305 C CA . ASP A 1 178 ? -48.300 -9.575 52.495 1.00 90.12 178 ASP A CA 1
ATOM 1306 C C . ASP A 1 178 ? -49.058 -8.579 53.392 1.00 90.12 178 ASP A C 1
ATOM 1308 O O . ASP A 1 178 ? -50.250 -8.718 53.661 1.00 90.12 178 ASP A O 1
ATOM 1312 N N . HIS A 1 179 ? -48.401 -7.473 53.757 1.00 88.06 179 HIS A N 1
ATOM 1313 C CA . HIS A 1 179 ? -49.035 -6.418 54.543 1.00 88.06 179 HIS A CA 1
ATOM 1314 C C . HIS A 1 179 ? -50.216 -5.747 53.821 1.00 88.06 179 HIS A C 1
ATOM 1316 O O . HIS A 1 179 ? -51.225 -5.433 54.453 1.00 88.06 179 HIS A O 1
ATOM 1322 N N . CYS A 1 180 ? -50.109 -5.507 52.509 1.00 86.25 180 CYS A N 1
ATOM 1323 C CA . CYS A 1 180 ? -51.205 -4.919 51.736 1.00 86.25 180 CYS A CA 1
ATOM 1324 C C . CYS A 1 180 ? -52.392 -5.884 51.577 1.00 86.25 180 CYS A C 1
ATOM 1326 O O . CYS A 1 180 ? -53.530 -5.419 51.531 1.00 86.25 180 CYS A O 1
ATOM 1328 N N . GLU A 1 181 ? -52.136 -7.192 51.484 1.00 84.62 181 GLU A N 1
ATOM 1329 C CA . GLU A 1 181 ? -53.165 -8.235 51.380 1.00 84.62 181 GLU A CA 1
ATOM 1330 C C . GLU A 1 181 ? -53.990 -8.320 52.669 1.00 84.62 181 GLU A C 1
ATOM 1332 O O . GLU A 1 181 ? -55.211 -8.199 52.625 1.00 84.62 181 GLU A O 1
ATOM 1337 N N . HIS A 1 182 ? -53.330 -8.327 53.830 1.00 82.25 182 HIS A N 1
ATOM 1338 C CA . HIS A 1 182 ? -54.016 -8.279 55.123 1.00 82.25 182 HIS A CA 1
ATOM 1339 C C . HIS A 1 182 ? -54.832 -7.000 55.358 1.00 82.25 182 HIS A C 1
ATOM 1341 O O . HIS A 1 182 ? -55.868 -7.037 56.024 1.00 82.25 182 HIS A O 1
ATOM 1347 N N . ILE A 1 183 ? -54.395 -5.851 54.829 1.00 75.62 183 ILE A N 1
ATOM 1348 C CA . ILE A 1 183 ? -55.211 -4.629 54.869 1.00 75.62 183 ILE A CA 1
ATOM 1349 C C . ILE A 1 183 ? -56.456 -4.796 53.992 1.00 75.62 183 ILE A C 1
ATOM 1351 O O . ILE A 1 183 ? -57.525 -4.366 54.410 1.00 75.62 183 ILE A O 1
ATOM 1355 N N . ALA A 1 184 ? -56.341 -5.410 52.810 1.00 71.19 184 ALA A N 1
ATOM 1356 C CA . ALA A 1 184 ? -57.477 -5.641 51.918 1.00 71.19 184 ALA A CA 1
ATOM 1357 C C . ALA A 1 184 ? -58.542 -6.540 52.571 1.00 71.19 184 ALA A C 1
ATOM 1359 O O . ALA A 1 184 ? -59.710 -6.166 52.607 1.00 71.19 184 ALA A O 1
ATOM 1360 N N . GLU A 1 185 ? -58.125 -7.654 53.176 1.00 65.06 185 GLU A N 1
ATOM 1361 C CA . GLU A 1 185 ? -59.019 -8.587 53.879 1.00 65.06 185 GLU A CA 1
ATOM 1362 C C . GLU A 1 185 ? -59.726 -7.932 55.077 1.00 65.06 185 GLU A C 1
ATOM 1364 O O . GLU A 1 185 ? -60.905 -8.174 55.324 1.00 65.06 185 GLU A O 1
ATOM 1369 N N . ALA A 1 186 ? -59.040 -7.038 55.800 1.00 62.12 186 ALA A N 1
ATOM 1370 C CA . ALA A 1 186 ? -59.629 -6.298 56.917 1.00 62.12 186 ALA A CA 1
ATOM 1371 C C . ALA A 1 186 ? -60.710 -5.281 56.489 1.00 62.12 186 ALA A C 1
ATOM 1373 O O . ALA A 1 186 ? -61.481 -4.829 57.338 1.00 62.12 186 ALA A O 1
ATOM 1374 N N . PHE A 1 187 ? -60.762 -4.902 55.206 1.00 56.22 187 PHE A N 1
ATOM 1375 C CA . PHE A 1 187 ? -61.826 -4.061 54.648 1.00 56.22 187 PHE A CA 1
ATOM 1376 C C . PHE A 1 187 ? -63.044 -4.876 54.180 1.00 56.22 187 PHE A C 1
ATOM 1378 O O . PHE A 1 187 ? -64.154 -4.347 54.238 1.00 56.22 187 PHE A O 1
ATOM 1385 N N . ASP A 1 188 ? -62.870 -6.143 53.792 1.00 51.12 188 ASP A N 1
ATOM 1386 C CA . ASP A 1 188 ? -63.966 -7.011 53.325 1.00 51.12 188 ASP A CA 1
ATOM 1387 C C . ASP A 1 188 ? -64.814 -7.603 54.473 1.00 51.12 188 ASP A C 1
ATOM 1389 O O . ASP A 1 188 ? -65.950 -8.015 54.254 1.00 51.12 188 ASP A O 1
ATOM 1393 N N . ASP A 1 189 ? -64.327 -7.568 55.719 1.00 46.44 189 ASP A N 1
ATOM 1394 C CA . ASP A 1 189 ? -65.056 -8.055 56.908 1.00 46.44 189 ASP A CA 1
ATOM 1395 C C . ASP A 1 189 ? -65.987 -6.988 57.545 1.00 46.44 189 ASP A C 1
ATOM 1397 O O . ASP A 1 189 ? -66.620 -7.221 58.578 1.00 46.44 189 ASP A O 1
ATOM 1401 N N . TYR A 1 190 ? -66.079 -5.790 56.946 1.00 47.09 190 TYR A N 1
ATOM 1402 C CA . TYR A 1 190 ? -66.917 -4.676 57.421 1.00 47.09 190 TYR A CA 1
ATOM 1403 C C . TYR A 1 190 ? -67.904 -4.184 56.351 1.00 47.09 190 TYR A C 1
ATOM 1405 O O . TYR A 1 190 ? -68.104 -2.981 56.156 1.00 47.09 190 TYR A O 1
ATOM 1413 N N . GLU A 1 191 ? -68.587 -5.108 55.673 1.00 47.84 191 GLU A N 1
ATOM 1414 C CA . GLU A 1 191 ? -69.779 -4.783 54.887 1.00 47.84 191 GLU A CA 1
ATOM 1415 C C . GLU A 1 191 ? -70.965 -4.510 55.836 1.00 47.84 191 GLU A C 1
ATOM 1417 O O . GLU A 1 191 ? -71.821 -5.346 56.111 1.00 47.84 191 GLU A O 1
ATOM 1422 N N . GLY A 1 192 ? -70.966 -3.309 56.419 1.00 42.81 192 GLY A N 1
ATOM 1423 C CA . GLY A 1 192 ? -72.023 -2.852 57.324 1.00 42.81 192 GLY A CA 1
ATOM 1424 C C . GLY A 1 192 ? -72.124 -1.340 57.509 1.00 42.81 192 GLY A C 1
ATOM 1425 O O . GLY A 1 192 ? -73.181 -0.859 57.907 1.00 42.81 192 GLY A O 1
ATOM 1426 N N . HIS A 1 193 ? -71.093 -0.557 57.172 1.00 40.06 193 HIS A N 1
ATOM 1427 C CA . HIS A 1 193 ? -71.236 0.897 57.096 1.00 40.06 193 HIS A CA 1
ATOM 1428 C C . HIS A 1 193 ? -70.408 1.497 55.964 1.00 40.06 193 HIS A C 1
ATOM 1430 O O . HIS A 1 193 ? -69.193 1.641 56.046 1.00 40.06 193 HIS A O 1
ATOM 1436 N N . THR A 1 194 ? -71.122 1.928 54.927 1.00 45.00 194 THR A N 1
ATOM 1437 C CA . THR A 1 194 ? -70.650 2.884 53.931 1.00 45.00 194 THR A CA 1
ATOM 1438 C C . THR A 1 194 ? -70.151 4.149 54.634 1.00 45.00 194 THR A C 1
ATOM 1440 O O . THR A 1 194 ? -70.954 4.972 55.080 1.00 45.00 194 THR A O 1
ATOM 1443 N N . ILE A 1 195 ? -68.836 4.341 54.715 1.00 38.62 195 ILE A N 1
ATOM 1444 C CA . ILE A 1 195 ? -68.270 5.674 54.922 1.00 38.62 195 ILE A CA 1
ATOM 1445 C C . ILE A 1 195 ? -67.924 6.210 53.538 1.00 38.62 195 ILE A C 1
ATOM 1447 O O . ILE A 1 195 ? -66.933 5.830 52.922 1.00 38.62 195 ILE A O 1
ATOM 1451 N N . SER A 1 196 ? -68.800 7.080 53.039 1.00 39.47 196 SER A N 1
ATOM 1452 C CA . SER A 1 196 ? -68.561 7.894 51.853 1.00 39.47 196 SER A CA 1
ATOM 1453 C C . SER A 1 196 ? -67.342 8.785 52.094 1.00 39.47 196 SER A C 1
ATOM 1455 O O . SER A 1 196 ? -67.436 9.756 52.842 1.00 39.47 196 SER A O 1
ATOM 1457 N N . TYR A 1 197 ? -66.215 8.496 51.443 1.00 41.84 197 TYR A N 1
ATOM 1458 C CA . TYR A 1 197 ? -65.141 9.475 51.281 1.00 41.84 197 TYR A CA 1
ATOM 1459 C C . TYR A 1 197 ? -65.369 10.246 49.981 1.00 41.84 197 TYR A C 1
ATOM 1461 O O . TYR A 1 197 ? -64.812 9.949 48.927 1.00 41.84 197 TYR A O 1
ATOM 1469 N N . SER A 1 198 ? -66.219 11.265 50.066 1.00 41.28 198 SER A N 1
ATOM 1470 C CA . SER A 1 198 ? -66.072 12.435 49.212 1.00 41.28 198 SER A CA 1
ATOM 1471 C C . SER A 1 198 ? -64.889 13.255 49.734 1.00 41.28 198 SER A C 1
ATOM 1473 O O . SER A 1 198 ? -64.890 13.643 50.902 1.00 41.28 198 SER A O 1
ATOM 1475 N N . SER A 1 199 ? -63.944 13.549 48.837 1.00 42.66 199 SER A N 1
ATOM 1476 C CA . SER A 1 199 ? -62.952 14.631 48.935 1.00 42.66 199 SER A CA 1
ATOM 1477 C C . SER A 1 199 ? -61.708 14.373 49.793 1.00 42.66 199 SER A C 1
ATOM 1479 O O . SER A 1 199 ? -61.692 14.720 50.966 1.00 42.66 199 SER A O 1
ATOM 1481 N N . ILE A 1 200 ? -60.620 13.908 49.163 1.00 39.09 200 ILE A N 1
ATOM 1482 C CA . ILE A 1 200 ? -59.357 14.673 49.120 1.00 39.09 200 ILE A CA 1
ATOM 1483 C C . ILE A 1 200 ? -58.786 14.514 47.706 1.00 39.09 200 ILE A C 1
ATOM 1485 O O . ILE A 1 200 ? -58.125 13.529 47.381 1.00 39.09 200 ILE A O 1
ATOM 1489 N N . THR A 1 201 ? -59.120 15.473 46.849 1.00 42.34 201 THR A N 1
ATOM 1490 C CA . THR A 1 201 ? -58.347 15.801 45.653 1.00 42.34 201 THR A CA 1
ATOM 1491 C C . THR A 1 201 ? -57.106 16.597 46.067 1.00 42.34 201 THR A C 1
ATOM 1493 O O . THR A 1 201 ? -57.145 17.351 47.036 1.00 42.34 201 THR A O 1
ATOM 1496 N N . ASP A 1 202 ? -56.041 16.426 45.289 1.00 35.84 202 ASP A N 1
ATOM 1497 C CA . ASP A 1 202 ? -54.871 17.302 45.173 1.00 35.84 202 ASP A CA 1
ATOM 1498 C C . ASP A 1 202 ? -53.804 17.275 46.278 1.00 35.84 202 ASP A C 1
ATOM 1500 O O . ASP A 1 202 ? -53.884 17.939 47.306 1.00 35.84 202 ASP A O 1
ATOM 1504 N N . VAL A 1 203 ? -52.683 16.630 45.939 1.00 37.22 203 VAL A N 1
ATOM 1505 C CA . VAL A 1 203 ? -51.364 17.257 46.089 1.00 37.22 203 VAL A CA 1
ATOM 1506 C C . VAL A 1 203 ? -50.616 17.149 44.762 1.00 37.22 203 VAL A C 1
ATOM 1508 O O . VAL A 1 203 ? -49.992 16.144 44.430 1.00 37.22 203 VAL A O 1
ATOM 1511 N N . THR A 1 204 ? -50.725 18.214 43.974 1.00 40.03 204 THR A N 1
ATOM 1512 C CA . THR A 1 204 ? -49.710 18.605 42.998 1.00 40.03 204 THR A CA 1
ATOM 1513 C C . THR A 1 204 ? -48.385 18.908 43.706 1.00 40.03 204 THR A C 1
ATOM 1515 O O . THR A 1 204 ? -48.386 19.368 44.847 1.00 40.03 204 THR A O 1
ATOM 1518 N N . SER A 1 205 ? -47.289 18.726 42.962 1.00 31.56 205 SER A N 1
ATOM 1519 C CA . SER A 1 205 ? -45.888 19.061 43.280 1.00 31.56 205 SER A CA 1
ATOM 1520 C C . SER A 1 205 ? -45.044 17.936 43.890 1.00 31.56 205 SER A C 1
ATOM 1522 O O . SER A 1 205 ? -44.634 17.963 45.046 1.00 31.56 205 SER A O 1
ATOM 1524 N N . LEU A 1 206 ? -44.710 16.975 43.022 1.00 39.56 206 LEU A N 1
ATOM 1525 C CA . LEU A 1 206 ? -43.413 16.303 43.030 1.00 39.56 206 LEU A CA 1
ATOM 1526 C C . LEU A 1 206 ? -42.352 17.291 42.529 1.00 39.56 206 LEU A C 1
ATOM 1528 O O . LEU A 1 206 ? -42.241 17.538 41.330 1.00 39.56 206 LEU A O 1
ATOM 1532 N N . SER A 1 207 ? -41.556 17.809 43.450 1.00 38.94 207 SER A N 1
ATOM 1533 C CA . SER A 1 207 ? -40.198 18.254 43.165 1.00 38.94 207 SER A CA 1
ATOM 1534 C C . SER A 1 207 ? -39.354 17.933 44.388 1.00 38.94 207 SER A C 1
ATOM 1536 O O . SER A 1 207 ? -39.640 18.408 45.483 1.00 38.94 207 SER A O 1
ATOM 1538 N N . ASP A 1 208 ? -38.350 17.098 44.136 1.00 35.59 208 ASP A N 1
ATOM 1539 C CA . ASP A 1 208 ? -37.180 16.831 44.962 1.00 35.59 208 ASP A CA 1
ATOM 1540 C C . ASP A 1 208 ? -37.402 16.034 46.255 1.00 35.59 208 ASP A C 1
ATOM 1542 O O . ASP A 1 208 ? -38.070 16.453 47.193 1.00 35.59 208 ASP A O 1
ATOM 1546 N N . LEU A 1 209 ? -36.781 14.852 46.319 1.00 36.78 209 LEU A N 1
ATOM 1547 C CA . LEU A 1 209 ? -35.632 14.625 47.203 1.00 36.78 209 LEU A CA 1
ATOM 1548 C C . LEU A 1 209 ? -35.143 13.177 47.071 1.00 36.78 209 LEU A C 1
ATOM 1550 O O . LEU A 1 209 ? -35.582 12.237 47.734 1.00 36.78 209 LEU A O 1
ATOM 1554 N N . THR A 1 210 ? -34.164 13.029 46.189 1.00 35.34 210 THR A N 1
ATOM 1555 C CA . THR A 1 210 ? -33.057 12.097 46.361 1.00 35.34 210 THR A CA 1
ATOM 1556 C C . THR A 1 210 ? -32.256 12.459 47.613 1.00 35.34 210 THR A C 1
ATOM 1558 O O . THR A 1 210 ? -31.958 13.629 47.826 1.00 35.34 210 THR A O 1
ATOM 1561 N N . GLY A 1 211 ? -31.804 11.441 48.346 1.00 31.27 211 GLY A N 1
ATOM 1562 C CA . GLY A 1 211 ? -30.570 11.506 49.133 1.00 31.27 211 GLY A CA 1
ATOM 1563 C C . GLY A 1 211 ? -30.682 12.129 50.524 1.00 31.27 211 GLY A C 1
ATOM 1564 O O . GLY A 1 211 ? -30.665 13.339 50.689 1.00 31.27 211 GLY A O 1
ATOM 1565 N N . SER A 1 212 ? -30.634 11.290 51.555 1.00 32.66 212 SER A N 1
ATOM 1566 C CA . SER A 1 212 ? -29.359 10.985 52.220 1.00 32.66 212 SER A CA 1
ATOM 1567 C C . SER A 1 212 ? -29.583 10.482 53.639 1.00 32.66 212 SER A C 1
ATOM 1569 O O . SER A 1 212 ? -30.331 11.026 54.444 1.00 32.66 212 SER A O 1
ATOM 1571 N N . THR A 1 213 ? -28.875 9.398 53.906 1.00 43.59 213 THR A N 1
ATOM 1572 C CA . THR A 1 213 ? -28.592 8.804 55.202 1.00 43.59 213 THR A CA 1
ATOM 1573 C C . THR A 1 213 ? -27.995 9.823 56.170 1.00 43.59 213 THR A C 1
ATOM 1575 O O . THR A 1 213 ? -27.016 10.487 55.837 1.00 43.59 213 THR A O 1
ATOM 1578 N N . GLY A 1 214 ? -28.529 9.878 57.387 1.00 29.28 214 GLY A N 1
ATOM 1579 C CA . GLY A 1 214 ? -27.947 10.603 58.510 1.00 29.28 214 GLY A CA 1
ATOM 1580 C C . GLY A 1 214 ? -28.358 9.933 59.814 1.00 29.28 214 GLY A C 1
ATOM 1581 O O . GLY A 1 214 ? -29.526 9.944 60.185 1.00 29.28 214 GLY A O 1
ATOM 1582 N N . SER A 1 215 ? -27.388 9.286 60.449 1.00 43.31 215 SER A N 1
ATOM 1583 C CA . SER A 1 215 ? -27.463 8.579 61.724 1.00 43.31 215 SER A CA 1
ATOM 1584 C C . SER A 1 215 ? -28.001 9.447 62.862 1.00 43.31 215 SER A C 1
ATOM 1586 O O . SER A 1 215 ? -27.630 10.613 62.958 1.00 43.31 215 SER A O 1
ATOM 1588 N N . SER A 1 216 ? -28.751 8.861 63.798 1.00 35.09 216 SER A N 1
ATOM 1589 C CA . SER A 1 216 ? -28.622 9.155 65.234 1.00 35.09 216 SER A CA 1
ATOM 1590 C C . SER A 1 216 ? -29.218 8.012 66.048 1.00 35.09 216 SER A C 1
ATOM 1592 O O . SER A 1 216 ? -30.392 7.673 65.901 1.00 35.09 216 SER A O 1
ATOM 1594 N N . ASP A 1 217 ? -28.387 7.442 66.909 1.00 34.19 217 ASP A N 1
ATOM 1595 C CA . ASP A 1 217 ? -28.775 6.607 68.034 1.00 34.19 217 ASP A CA 1
ATOM 1596 C C . ASP A 1 217 ? -29.762 7.333 68.957 1.00 34.19 217 ASP A C 1
ATOM 1598 O O . ASP A 1 217 ? -29.701 8.556 69.097 1.00 34.19 217 ASP A O 1
ATOM 1602 N N . SER A 1 218 ? -30.601 6.578 69.667 1.00 36.09 218 SER A N 1
ATOM 1603 C CA . SER A 1 218 ? -30.586 6.540 71.140 1.00 36.09 218 SER A CA 1
ATOM 1604 C C . SER A 1 218 ? -31.756 5.721 71.675 1.00 36.09 218 SER A C 1
ATOM 1606 O O . SER A 1 218 ? -32.930 6.001 71.442 1.00 36.09 218 SER A O 1
ATOM 1608 N N . SER A 1 219 ? -31.397 4.722 72.465 1.00 41.09 219 SER A N 1
ATOM 1609 C CA . SER A 1 219 ? -32.212 4.140 73.519 1.00 41.09 219 SER A CA 1
ATOM 1610 C C . SER A 1 219 ? -32.684 5.208 74.513 1.00 41.09 219 SER A C 1
ATOM 1612 O O . SER A 1 219 ? -31.923 6.103 74.866 1.00 41.09 219 SER A O 1
ATOM 1614 N N . SER A 1 220 ? -33.900 5.078 75.051 1.00 35.53 220 SER A N 1
ATOM 1615 C CA . SER A 1 220 ? -34.126 5.041 76.508 1.00 35.53 220 SER A CA 1
ATOM 1616 C C . SER A 1 220 ? -35.600 4.832 76.874 1.00 35.53 220 SER A C 1
ATOM 1618 O O . SER A 1 220 ? -36.535 5.361 76.285 1.00 35.53 220 SER A O 1
ATOM 1620 N N . SER A 1 221 ? -35.749 3.990 77.887 1.00 43.59 221 SER A N 1
ATOM 1621 C CA . SER A 1 221 ? -36.928 3.609 78.656 1.00 43.59 221 SER A CA 1
ATOM 1622 C C . SER A 1 221 ? -37.707 4.768 79.276 1.00 43.59 221 SER A C 1
ATOM 1624 O O . SER A 1 221 ? -37.092 5.678 79.821 1.00 43.59 221 SER A O 1
ATOM 1626 N N . THR A 1 222 ? -39.027 4.611 79.421 1.00 35.25 222 THR A N 1
ATOM 1627 C CA . THR A 1 222 ? -39.752 5.070 80.621 1.00 35.25 222 THR A CA 1
ATOM 1628 C C . THR A 1 222 ? -40.881 4.098 80.966 1.00 35.25 222 THR A C 1
ATOM 1630 O O . THR A 1 222 ? -41.553 3.559 80.089 1.00 35.25 222 THR A O 1
ATOM 1633 N N . GLY A 1 223 ? -41.043 3.827 82.261 1.00 35.06 223 GLY A N 1
ATOM 1634 C CA . GLY A 1 223 ? -42.114 3.004 82.806 1.00 35.06 223 GLY A CA 1
ATOM 1635 C C . GLY A 1 223 ? -43.210 3.834 83.477 1.00 35.06 223 GLY A C 1
ATOM 1636 O O . GLY A 1 223 ? -42.936 4.868 84.080 1.00 35.06 223 GLY A O 1
ATOM 1637 N N . SER A 1 224 ? -44.411 3.250 83.437 1.00 35.56 224 SER A N 1
ATOM 1638 C CA . SER A 1 224 ? -45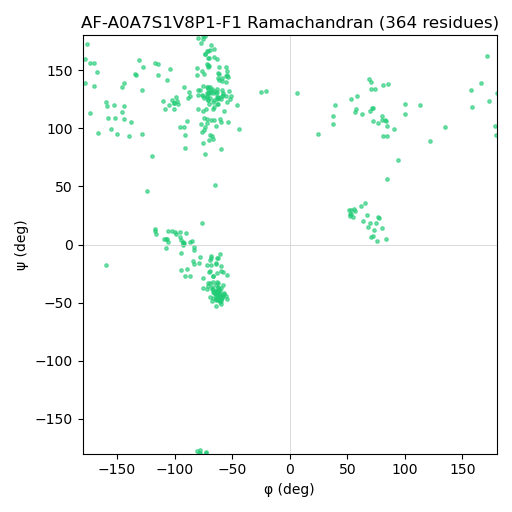.510 3.332 84.413 1.00 35.56 224 SER A CA 1
ATOM 1639 C C . SER A 1 224 ? -46.585 4.427 84.282 1.00 35.56 224 SER A C 1
ATOM 1641 O O . SER A 1 224 ? -46.487 5.515 84.832 1.00 35.56 224 SER A O 1
ATOM 1643 N N . SER A 1 225 ? -47.708 3.969 83.713 1.00 38.44 225 SER A N 1
ATOM 1644 C CA . SER A 1 225 ? -49.071 4.009 84.279 1.00 38.44 225 SER A CA 1
ATOM 1645 C C . SER A 1 225 ? -49.828 5.336 84.375 1.00 38.44 225 SER A C 1
ATOM 1647 O O . SER A 1 225 ? -49.693 6.079 85.340 1.00 38.44 225 SER A O 1
ATOM 1649 N N . SER A 1 226 ? -50.823 5.492 83.496 1.00 31.22 226 SER A N 1
ATOM 1650 C CA . SER A 1 226 ? -52.175 5.965 83.841 1.00 31.22 226 SER A CA 1
ATOM 1651 C C . SER A 1 226 ? -53.160 5.518 82.758 1.00 31.22 226 SER A C 1
ATOM 1653 O O . SER A 1 226 ? -53.016 5.863 81.590 1.00 31.22 226 SER A O 1
ATOM 1655 N N . LYS A 1 227 ? -54.157 4.714 83.145 1.00 44.50 227 LYS A N 1
ATOM 1656 C CA . LYS A 1 227 ? -55.311 4.378 82.303 1.00 44.50 227 LYS A CA 1
ATOM 1657 C C . LYS A 1 227 ? -56.188 5.622 82.173 1.00 44.50 227 LYS A C 1
ATOM 1659 O O . LYS A 1 227 ? -56.646 6.148 83.182 1.00 44.50 227 LYS A O 1
ATOM 1664 N N . SER A 1 228 ? -56.464 6.056 80.951 1.00 31.30 228 SER A N 1
ATOM 1665 C CA . SER A 1 228 ? -57.606 6.912 80.625 1.00 31.30 228 SER A CA 1
ATOM 1666 C C . SER A 1 228 ? -57.991 6.649 79.176 1.00 31.30 228 SER A C 1
ATOM 1668 O O . SER A 1 228 ? -57.172 6.743 78.269 1.00 31.30 228 SER A O 1
ATOM 1670 N N . SER A 1 229 ? -59.227 6.208 79.009 1.00 44.06 229 SER A N 1
ATOM 1671 C CA . SER A 1 229 ? -59.845 5.766 77.771 1.00 44.06 229 SER A CA 1
ATOM 1672 C C . SER A 1 229 ? -60.084 6.945 76.828 1.00 44.06 229 SER A C 1
ATOM 1674 O O . SER A 1 229 ? -60.842 7.850 77.166 1.00 44.06 229 SER A O 1
ATOM 1676 N N . SER A 1 230 ? -59.512 6.906 75.628 1.00 32.09 230 SER A N 1
ATOM 1677 C CA . SER A 1 230 ? -59.901 7.791 74.525 1.00 32.09 230 SER A CA 1
ATOM 1678 C C . SER A 1 230 ? -59.539 7.136 73.191 1.00 32.09 230 SER A C 1
ATOM 1680 O O . SER A 1 230 ? -58.385 7.105 72.782 1.00 32.09 230 SER A O 1
ATOM 1682 N N . SER A 1 231 ? -60.561 6.530 72.578 1.00 33.72 231 SER A N 1
ATOM 1683 C CA . SER A 1 231 ? -60.715 6.241 71.143 1.00 33.72 231 SER A CA 1
ATOM 1684 C C . SER A 1 231 ? -59.423 6.125 70.323 1.00 33.72 231 SER A C 1
ATOM 1686 O O . SER A 1 231 ? -58.924 7.111 69.785 1.00 33.72 231 SER A O 1
ATOM 1688 N N . VAL A 1 232 ? -58.939 4.891 70.158 1.00 33.50 232 VAL A N 1
ATOM 1689 C CA . VAL A 1 232 ? -57.951 4.540 69.132 1.00 33.50 232 VAL A CA 1
ATOM 1690 C C . VAL A 1 232 ? -58.621 4.705 67.768 1.00 33.50 232 VAL A C 1
ATOM 1692 O O . VAL A 1 232 ? -59.237 3.775 67.250 1.00 33.50 232 VAL A O 1
ATOM 1695 N N . THR A 1 233 ? -58.531 5.888 67.170 1.00 34.50 233 THR A N 1
ATOM 1696 C CA . THR A 1 233 ? -58.715 6.026 65.728 1.00 34.50 233 THR A CA 1
ATOM 1697 C C . THR A 1 233 ? -57.508 5.364 65.072 1.00 34.50 233 THR A C 1
ATOM 1699 O O . THR A 1 233 ? -56.442 5.960 64.941 1.00 34.50 233 THR A O 1
ATOM 1702 N N . ARG A 1 234 ? -57.639 4.079 64.712 1.00 46.56 234 ARG A N 1
ATOM 1703 C CA . ARG A 1 234 ? -56.672 3.412 63.832 1.00 46.56 234 ARG A CA 1
ATOM 1704 C C . ARG A 1 234 ? -56.662 4.195 62.522 1.00 46.56 234 ARG A C 1
ATOM 1706 O O . ARG A 1 234 ? -57.613 4.115 61.751 1.00 46.56 234 ARG A O 1
ATOM 1713 N N . THR A 1 235 ? -55.621 4.985 62.286 1.00 49.25 235 THR A N 1
ATOM 1714 C CA . THR A 1 235 ? -55.370 5.578 60.973 1.00 49.25 235 THR A CA 1
ATOM 1715 C C . THR A 1 235 ? -55.015 4.429 60.036 1.00 49.25 235 THR A C 1
ATOM 1717 O O . THR A 1 235 ? -53.875 3.969 60.023 1.00 49.25 235 THR A O 1
ATOM 1720 N N . PHE A 1 236 ? -56.007 3.893 59.327 1.00 57.47 236 PHE A N 1
ATOM 1721 C CA . PHE A 1 236 ? -55.768 2.903 58.285 1.00 57.47 236 PHE A CA 1
ATOM 1722 C C . PHE A 1 236 ? -54.940 3.559 57.177 1.00 57.47 236 PHE A C 1
ATOM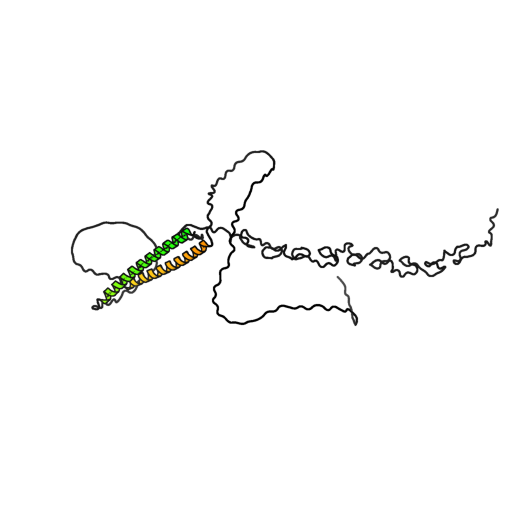 1724 O O . PHE A 1 236 ? -55.301 4.620 56.663 1.00 57.47 236 PHE A O 1
ATOM 1731 N N . GLU A 1 237 ? -53.800 2.954 56.840 1.00 63.62 237 GLU A N 1
ATOM 1732 C CA . GLU A 1 237 ? -53.017 3.365 55.679 1.00 63.62 237 GLU A CA 1
ATOM 1733 C C . GLU A 1 237 ? -53.881 3.149 54.423 1.00 63.62 237 GLU A C 1
ATOM 1735 O O . GLU A 1 237 ? -54.402 2.048 54.232 1.00 63.62 237 GLU A O 1
ATOM 1740 N N . PRO A 1 238 ? -54.086 4.170 53.570 1.00 75.19 238 PRO A N 1
ATOM 1741 C CA . PRO A 1 238 ? -54.910 4.000 52.385 1.00 75.19 238 PRO A CA 1
ATOM 1742 C C . PRO A 1 238 ? -54.263 2.967 51.459 1.00 75.19 238 PRO A C 1
ATOM 1744 O O . PRO A 1 238 ? -53.080 3.073 51.127 1.00 75.19 238 PRO A O 1
ATOM 1747 N N . ILE A 1 239 ? -55.051 1.996 50.988 1.00 79.38 239 ILE A N 1
ATOM 1748 C CA . ILE A 1 239 ? -54.589 0.881 50.139 1.00 79.38 239 ILE A CA 1
ATOM 1749 C C . ILE A 1 239 ? -53.838 1.367 48.881 1.00 79.38 239 ILE A C 1
ATOM 1751 O O . ILE A 1 239 ? -52.943 0.695 48.367 1.00 79.38 239 ILE A O 1
ATOM 1755 N N . ALA A 1 240 ? -54.151 2.586 48.423 1.00 81.62 240 ALA A N 1
ATOM 1756 C CA . ALA A 1 240 ? -53.466 3.282 47.339 1.00 81.62 240 ALA A CA 1
ATOM 1757 C C . ALA A 1 240 ? -51.977 3.546 47.635 1.00 81.62 240 ALA A C 1
ATOM 1759 O O . ALA A 1 240 ? -51.135 3.329 46.765 1.00 81.62 240 ALA A O 1
ATOM 1760 N N . LYS A 1 241 ? -51.626 3.948 48.866 1.00 86.31 241 LYS A N 1
ATOM 1761 C CA . LYS A 1 241 ? -50.229 4.153 49.285 1.00 86.31 241 LYS A CA 1
ATOM 1762 C C . LYS A 1 241 ? -49.450 2.837 49.268 1.00 86.31 241 LYS A C 1
ATOM 1764 O O . LYS A 1 241 ? -48.335 2.786 48.755 1.00 86.31 241 LYS A O 1
ATOM 1769 N N . CYS A 1 242 ? -50.091 1.763 49.726 1.00 86.44 242 CYS A N 1
ATOM 1770 C CA . CYS A 1 242 ? -49.538 0.410 49.709 1.00 86.44 242 CYS A CA 1
ATOM 1771 C C . CYS A 1 242 ? -49.187 -0.044 48.275 1.00 86.44 242 CYS A C 1
ATOM 1773 O O . CYS A 1 242 ? -48.070 -0.492 48.006 1.00 86.44 242 CYS A O 1
ATOM 1775 N N . ARG A 1 243 ? -50.099 0.176 47.313 1.00 86.94 243 ARG A N 1
ATOM 1776 C CA . ARG A 1 243 ? -49.872 -0.131 45.886 1.00 86.94 243 ARG A CA 1
ATOM 1777 C C . ARG A 1 243 ? -48.732 0.684 45.268 1.00 86.94 243 ARG A C 1
ATOM 1779 O O . ARG A 1 243 ? -47.926 0.122 44.529 1.00 86.94 243 ARG A O 1
ATOM 1786 N N . MET A 1 244 ? -48.637 1.981 45.570 1.00 90.19 244 MET A N 1
ATOM 1787 C CA . MET A 1 244 ? -47.562 2.830 45.033 1.00 90.19 244 MET A CA 1
ATOM 1788 C C . MET A 1 244 ? -46.172 2.362 45.477 1.00 90.19 244 MET A C 1
ATOM 1790 O O . MET A 1 244 ? -45.248 2.327 44.664 1.00 90.19 244 MET A O 1
ATOM 1794 N N . GLU A 1 245 ? 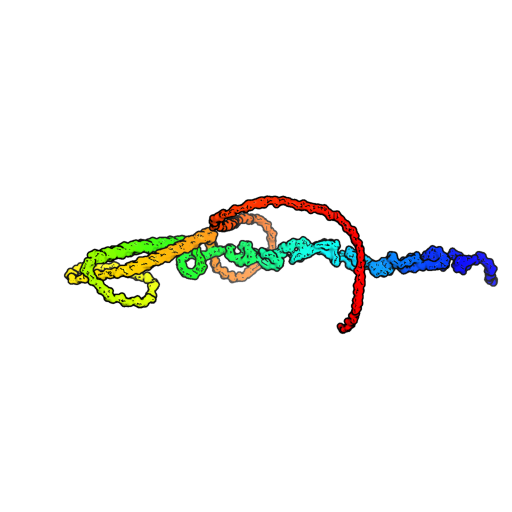-46.017 1.963 46.741 1.00 91.81 245 GLU A N 1
ATOM 1795 C CA . GLU A 1 245 ? -44.736 1.474 47.261 1.00 91.81 245 GLU A CA 1
ATOM 1796 C C . GLU A 1 245 ? -44.321 0.130 46.646 1.00 91.81 245 GLU A C 1
ATOM 1798 O O . GLU A 1 245 ? -43.145 -0.056 46.325 1.00 91.81 245 GLU A O 1
ATOM 1803 N N . ILE A 1 246 ? -45.273 -0.782 46.417 1.00 93.56 246 ILE A N 1
ATOM 1804 C CA . ILE A 1 246 ? -45.028 -2.045 45.702 1.00 93.56 246 ILE A CA 1
ATOM 1805 C C . ILE A 1 246 ? -44.520 -1.772 44.282 1.00 93.56 246 ILE A C 1
ATOM 1807 O O . ILE A 1 246 ? -43.502 -2.332 43.875 1.00 93.56 246 ILE A O 1
ATOM 1811 N N . GLU A 1 247 ? -45.184 -0.888 43.535 1.00 94.50 247 GLU A N 1
ATOM 1812 C CA . GLU A 1 247 ? -44.749 -0.519 42.182 1.00 94.50 247 GLU A CA 1
ATOM 1813 C C . GLU A 1 247 ? -43.384 0.189 42.187 1.00 94.50 247 GLU A C 1
ATOM 1815 O O . GLU A 1 247 ? -42.562 -0.023 41.294 1.00 94.50 247 GLU A O 1
ATOM 1820 N N . GLY A 1 248 ? -43.089 0.987 43.216 1.00 96.12 248 GLY A N 1
ATOM 1821 C CA . GLY A 1 248 ? -41.759 1.561 43.432 1.00 96.12 248 GLY A CA 1
ATOM 1822 C C . GLY A 1 248 ? -40.677 0.493 43.630 1.00 96.12 248 GLY A C 1
ATOM 1823 O O . GLY A 1 248 ? -39.628 0.545 42.987 1.00 96.12 248 GLY A O 1
ATOM 1824 N N . LEU A 1 249 ? -40.943 -0.516 44.466 1.00 96.06 249 LEU A N 1
ATOM 1825 C CA . LEU A 1 249 ? -40.022 -1.632 44.709 1.00 96.06 249 LEU A CA 1
ATOM 1826 C C . LEU A 1 249 ? -39.831 -2.516 43.469 1.00 96.06 249 LEU A C 1
ATOM 1828 O O . LEU A 1 249 ? -38.705 -2.933 43.206 1.00 96.06 249 LEU A O 1
ATOM 1832 N N . LYS A 1 250 ? -40.886 -2.762 42.680 1.00 96.75 250 LYS A N 1
ATOM 1833 C CA . LYS A 1 250 ? -40.786 -3.487 41.400 1.00 96.75 250 LYS A CA 1
ATOM 1834 C C . LYS A 1 250 ? -39.887 -2.757 40.405 1.00 96.75 250 LYS A C 1
ATOM 1836 O O . LYS A 1 250 ? -38.992 -3.377 39.839 1.00 96.75 250 LYS A O 1
ATOM 1841 N N . ARG A 1 251 ? -40.062 -1.439 40.240 1.00 97.31 251 ARG A N 1
ATOM 1842 C CA . ARG A 1 251 ? -39.173 -0.634 39.382 1.00 97.31 251 ARG A CA 1
ATOM 1843 C C . ARG A 1 251 ? -37.729 -0.680 39.871 1.00 97.31 251 ARG A C 1
ATOM 1845 O O . ARG A 1 251 ? -36.832 -0.908 39.072 1.00 97.31 251 ARG A O 1
ATOM 1852 N N . ALA A 1 252 ? -37.504 -0.534 41.178 1.00 96.06 252 ALA A N 1
ATOM 1853 C CA . ALA A 1 252 ? -36.163 -0.623 41.751 1.00 96.06 252 ALA A CA 1
ATOM 1854 C C . ALA A 1 252 ? -35.522 -2.007 41.538 1.00 96.06 252 ALA A C 1
ATOM 1856 O O . ALA A 1 252 ? -34.321 -2.092 41.286 1.00 96.06 252 ALA A O 1
ATOM 1857 N N . LEU A 1 253 ? -36.309 -3.085 41.626 1.00 97.50 253 LEU A N 1
ATOM 1858 C CA . LEU A 1 253 ? -35.853 -4.444 41.338 1.00 97.50 253 LEU A CA 1
ATOM 1859 C C . LEU A 1 253 ? -35.418 -4.585 39.878 1.00 97.50 253 LEU A C 1
ATOM 1861 O O . LEU A 1 253 ? -34.354 -5.143 39.618 1.00 97.50 253 LEU A O 1
ATOM 1865 N N . GLU A 1 254 ? -36.214 -4.051 38.953 1.00 97.12 254 GLU A N 1
ATOM 1866 C CA . GLU A 1 254 ? -35.903 -4.080 37.527 1.00 97.12 254 GLU A CA 1
ATOM 1867 C C . GLU A 1 254 ? -34.636 -3.286 37.210 1.00 97.12 254 GLU A C 1
ATOM 1869 O O . GLU A 1 254 ? -33.726 -3.797 36.563 1.00 97.12 254 GLU A O 1
ATOM 1874 N N . THR A 1 255 ? -34.497 -2.085 37.779 1.00 96.88 255 THR A N 1
ATOM 1875 C CA . THR A 1 255 ? -33.264 -1.300 37.661 1.00 96.88 255 THR A CA 1
ATOM 1876 C C . THR A 1 255 ? -32.045 -2.093 38.131 1.00 96.88 255 THR A C 1
ATOM 1878 O O . THR A 1 255 ? -31.018 -2.089 37.459 1.00 96.88 255 THR A O 1
ATOM 1881 N N . VAL A 1 256 ? -32.135 -2.803 39.261 1.00 96.88 256 VAL A N 1
ATOM 1882 C CA . VAL A 1 256 ? -31.015 -3.619 39.758 1.00 96.88 256 VAL A CA 1
ATOM 1883 C C . VAL A 1 256 ? -30.730 -4.816 38.845 1.00 96.88 256 VAL A C 1
ATOM 1885 O O . VAL A 1 256 ? -29.561 -5.143 38.662 1.00 96.88 256 VAL A O 1
ATOM 1888 N N . ASN A 1 257 ? -31.745 -5.453 38.251 1.00 96.75 257 ASN A N 1
ATOM 1889 C CA . ASN A 1 257 ? -31.534 -6.537 37.283 1.00 96.75 257 ASN A CA 1
ATOM 1890 C C . ASN A 1 257 ? -30.726 -6.059 36.072 1.00 96.75 257 ASN A C 1
ATOM 1892 O O . ASN A 1 257 ? -29.732 -6.691 35.737 1.00 96.75 257 ASN A O 1
ATOM 1896 N N . VAL A 1 258 ? -31.087 -4.912 35.490 1.00 96.88 258 VAL A N 1
ATOM 1897 C CA . VAL A 1 258 ? -30.352 -4.325 34.356 1.00 96.88 258 VAL A CA 1
ATOM 1898 C C . VAL A 1 258 ? -28.883 -4.075 34.709 1.00 96.88 258 VAL A C 1
ATOM 1900 O O . VAL A 1 258 ? -27.990 -4.410 33.937 1.00 96.88 258 VAL A O 1
ATOM 1903 N N . HIS A 1 259 ? -28.606 -3.547 35.905 1.00 95.06 259 HIS A N 1
ATOM 1904 C CA . HIS A 1 259 ? -27.225 -3.323 36.345 1.00 95.06 259 HIS A CA 1
ATOM 1905 C C . HIS A 1 259 ? -26.454 -4.631 36.567 1.00 95.06 259 HIS A C 1
ATOM 1907 O O . HIS A 1 259 ? -25.241 -4.657 36.368 1.00 95.06 259 HIS A O 1
ATOM 1913 N N . ILE A 1 260 ? -27.125 -5.708 36.992 1.00 96.19 260 ILE A N 1
ATOM 1914 C CA . ILE A 1 260 ? -26.502 -7.029 37.146 1.00 96.19 260 ILE A CA 1
ATOM 1915 C C . ILE A 1 260 ? -26.044 -7.559 35.789 1.00 96.19 260 ILE A C 1
ATOM 1917 O O . ILE A 1 260 ? -24.892 -7.972 35.695 1.00 96.19 260 ILE A O 1
ATOM 1921 N N . GLU A 1 261 ? -26.903 -7.507 34.768 1.00 96.62 261 GLU A N 1
ATOM 1922 C CA . GLU A 1 261 ? -26.562 -7.967 33.414 1.00 96.62 261 GLU A CA 1
ATOM 1923 C C . GLU A 1 261 ? -25.417 -7.137 32.822 1.00 96.62 261 GLU A C 1
ATOM 1925 O O . GLU A 1 261 ? -24.393 -7.690 32.433 1.00 96.62 261 GLU A O 1
ATOM 1930 N N . ALA A 1 262 ? -25.498 -5.805 32.904 1.00 94.31 262 ALA A N 1
ATOM 1931 C CA . ALA A 1 262 ? -24.421 -4.929 32.435 1.00 94.31 262 ALA A CA 1
ATOM 1932 C C . ALA A 1 262 ? -23.082 -5.186 33.161 1.00 94.31 262 ALA A C 1
ATOM 1934 O O . ALA A 1 262 ? -22.009 -5.142 32.561 1.00 94.31 262 ALA A O 1
ATOM 1935 N N . THR A 1 263 ? -23.122 -5.476 34.469 1.00 94.25 263 THR A N 1
ATOM 1936 C CA . THR A 1 263 ? -21.907 -5.819 35.230 1.00 94.25 263 THR A CA 1
ATOM 1937 C C . THR A 1 263 ? -21.377 -7.199 34.842 1.00 94.25 263 THR A C 1
ATOM 1939 O O . THR A 1 263 ? -20.167 -7.412 34.865 1.00 94.25 263 THR A O 1
ATOM 1942 N N . TRP A 1 264 ? -22.257 -8.138 34.492 1.00 95.25 264 TRP A N 1
ATOM 1943 C CA . TRP A 1 264 ? -21.881 -9.470 34.032 1.00 95.25 264 TRP A CA 1
ATOM 1944 C C . TRP A 1 264 ? -21.178 -9.425 32.672 1.00 95.25 264 TRP A C 1
ATOM 1946 O O . TRP A 1 264 ? -20.073 -9.950 32.552 1.00 95.25 264 TRP A O 1
ATOM 1956 N N . GLU A 1 265 ? -21.740 -8.712 31.696 1.00 95.62 265 GLU A N 1
ATOM 1957 C CA . GLU A 1 265 ? -21.110 -8.496 30.384 1.00 95.62 265 GLU A CA 1
ATOM 1958 C C . GLU A 1 265 ? -19.728 -7.837 30.526 1.00 95.62 265 GLU A C 1
ATOM 1960 O O . GLU A 1 265 ? -18.749 -8.267 29.915 1.00 95.62 265 GLU A O 1
ATOM 1965 N N . ALA A 1 266 ? -19.602 -6.844 31.415 1.00 92.38 266 ALA A N 1
ATOM 1966 C CA . ALA A 1 266 ? -18.316 -6.211 31.702 1.00 92.38 266 ALA A CA 1
ATOM 1967 C C . ALA A 1 266 ? -17.284 -7.186 32.307 1.00 92.38 266 ALA A C 1
ATOM 1969 O O . ALA A 1 266 ? -16.083 -7.038 32.071 1.00 92.38 266 ALA A O 1
ATOM 1970 N N . ILE A 1 267 ? -17.724 -8.177 33.092 1.00 93.25 267 ILE A N 1
ATOM 1971 C CA . ILE A 1 267 ? -16.856 -9.230 33.643 1.00 93.25 267 ILE A CA 1
ATOM 1972 C C . ILE A 1 267 ? -16.369 -10.160 32.533 1.00 93.25 267 ILE A C 1
ATOM 1974 O O . ILE A 1 267 ? -15.180 -10.480 32.508 1.00 93.25 267 ILE A O 1
ATOM 1978 N N . GLU A 1 268 ? -17.257 -10.586 31.633 1.00 95.12 268 GLU A N 1
ATOM 1979 C CA . GLU A 1 268 ? -16.904 -11.446 30.497 1.00 95.12 268 GLU A CA 1
ATOM 1980 C C . GLU A 1 268 ? -15.896 -10.749 29.581 1.00 95.12 268 GLU A C 1
ATOM 1982 O O . GLU A 1 268 ? -14.821 -11.293 29.323 1.00 95.12 268 GLU A O 1
ATOM 1987 N N . TYR A 1 269 ? -16.161 -9.490 29.226 1.00 91.81 269 TYR A N 1
ATOM 1988 C CA . TYR A 1 269 ? -15.226 -8.671 28.458 1.00 91.81 269 TYR A CA 1
ATOM 1989 C C . TYR A 1 269 ? -13.865 -8.538 29.156 1.00 91.81 269 TYR A C 1
ATOM 1991 O O . TYR A 1 269 ? -12.815 -8.669 28.535 1.00 91.81 269 TYR A O 1
ATOM 1999 N N . ARG A 1 270 ? -13.844 -8.325 30.478 1.00 92.31 270 ARG A N 1
ATOM 2000 C CA . ARG A 1 270 ? -12.596 -8.186 31.245 1.00 92.31 270 ARG A CA 1
ATOM 2001 C C . ARG A 1 270 ? -11.801 -9.493 31.361 1.00 92.31 270 ARG A C 1
ATOM 2003 O O . ARG A 1 270 ? -10.598 -9.445 31.615 1.00 92.31 270 ARG A O 1
ATOM 2010 N N . HIS A 1 271 ? -12.452 -10.644 31.218 1.00 89.75 271 HIS A N 1
ATOM 2011 C CA . HIS A 1 271 ? -11.776 -11.937 31.151 1.00 89.75 271 HIS A CA 1
ATOM 2012 C C . HIS A 1 271 ? -11.026 -12.122 29.829 1.00 89.75 271 HIS A C 1
ATOM 2014 O O . HIS A 1 271 ? -9.922 -12.662 29.840 1.00 89.75 271 HIS A O 1
ATOM 2020 N N . GLU A 1 272 ? -11.610 -11.659 28.725 1.00 89.62 272 GLU A N 1
ATOM 2021 C CA . GLU A 1 272 ? -10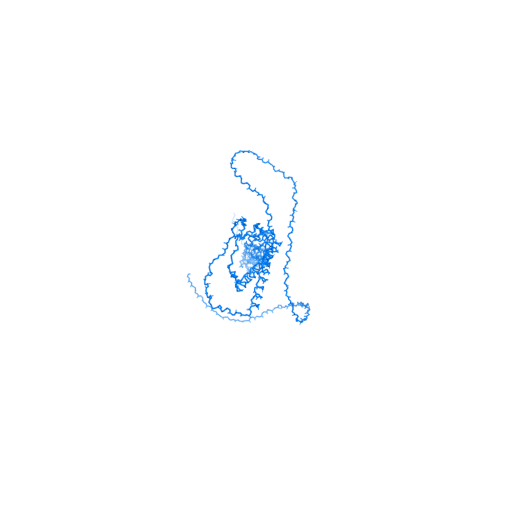.981 -11.673 27.402 1.00 89.62 272 GLU A CA 1
ATOM 2022 C C . GLU A 1 272 ? -9.906 -10.582 27.270 1.00 89.62 272 GLU A C 1
ATOM 2024 O O . GLU A 1 272 ? -8.829 -10.827 26.731 1.00 89.62 272 GLU A O 1
ATOM 2029 N N . PHE A 1 273 ? -10.155 -9.413 27.866 1.00 88.50 273 PHE A N 1
ATOM 2030 C CA . PHE A 1 273 ? -9.277 -8.245 27.833 1.00 88.50 273 PHE A CA 1
ATOM 2031 C C . PHE A 1 273 ? -8.835 -7.834 29.248 1.00 88.50 273 PHE A C 1
ATOM 2033 O O . PHE A 1 273 ? -9.354 -6.860 29.818 1.00 88.50 273 PHE A O 1
ATOM 2040 N N . PRO A 1 274 ? -7.888 -8.569 29.862 1.00 87.94 274 PRO A N 1
ATOM 2041 C CA . PRO A 1 274 ? -7.441 -8.305 31.223 1.00 87.94 274 PRO A CA 1
ATOM 2042 C C . PRO A 1 274 ? -6.819 -6.911 31.359 1.00 87.94 274 PRO A C 1
ATOM 2044 O O . PRO A 1 274 ? -6.198 -6.377 30.443 1.00 87.94 274 PRO A O 1
ATOM 2047 N N . CYS A 1 275 ? -7.001 -6.308 32.534 1.00 88.31 275 CYS A N 1
ATOM 2048 C CA . CYS A 1 275 ? -6.273 -5.094 32.890 1.00 88.31 275 CYS A CA 1
ATOM 2049 C C . CYS A 1 275 ? -4.779 -5.394 32.925 1.00 88.31 275 CYS A C 1
ATOM 2051 O O . CYS A 1 275 ? -4.378 -6.490 33.328 1.00 88.31 275 CYS A O 1
ATOM 2053 N N . ALA A 1 276 ? -3.958 -4.411 32.579 1.00 84.00 276 ALA A N 1
ATOM 2054 C CA . ALA A 1 276 ? -2.538 -4.542 32.832 1.00 84.00 276 ALA A CA 1
ATOM 2055 C C . ALA A 1 276 ? -2.283 -4.621 34.339 1.00 84.00 276 ALA A C 1
ATOM 2057 O O . ALA A 1 276 ? -2.778 -3.804 35.118 1.00 84.00 276 ALA A O 1
ATOM 2058 N N . ASN A 1 277 ? -1.500 -5.617 34.744 1.00 63.59 277 ASN A N 1
ATOM 2059 C CA . ASN A 1 277 ? -0.899 -5.628 36.065 1.00 63.59 277 ASN A CA 1
ATOM 2060 C C . ASN A 1 277 ? 0.233 -4.603 36.015 1.00 63.59 277 ASN A C 1
ATOM 2062 O O . ASN A 1 277 ? 1.295 -4.899 35.475 1.00 63.59 277 ASN A O 1
ATOM 2066 N N . GLU A 1 278 ? -0.016 -3.393 36.507 1.00 52.59 278 GLU A N 1
ATOM 2067 C CA . GLU A 1 278 ? 1.023 -2.377 36.691 1.00 52.59 278 GLU A CA 1
ATOM 2068 C C . GLU A 1 278 ? 2.259 -3.016 37.351 1.00 52.59 278 GLU A C 1
ATOM 2070 O O . GLU A 1 278 ? 2.157 -3.504 38.486 1.00 52.59 278 GLU A O 1
ATOM 2075 N N . PRO A 1 279 ? 3.450 -2.996 36.726 1.00 46.09 279 PRO A N 1
ATOM 2076 C CA . PRO A 1 279 ? 4.662 -3.005 37.510 1.00 46.09 279 PRO A CA 1
ATOM 2077 C C . PRO A 1 279 ? 4.729 -1.630 38.175 1.00 46.09 279 PRO A C 1
ATOM 2079 O O . PRO A 1 279 ? 5.303 -0.693 37.629 1.00 46.09 279 PRO A O 1
ATOM 2082 N N . PHE A 1 280 ? 4.147 -1.507 39.370 1.00 39.53 280 PHE A N 1
ATOM 2083 C CA . PHE A 1 280 ? 4.427 -0.399 40.279 1.00 39.53 280 PHE A CA 1
ATOM 2084 C C . PHE A 1 280 ? 5.927 -0.422 40.620 1.00 39.53 280 PHE A C 1
ATOM 2086 O O . PHE A 1 280 ? 6.353 -0.941 41.651 1.00 39.53 280 PHE A O 1
ATOM 2093 N N . LYS A 1 281 ? 6.764 0.136 39.745 1.00 36.06 281 LYS A N 1
ATOM 2094 C CA . LYS A 1 281 ? 8.042 0.707 40.145 1.00 36.06 281 LYS A CA 1
ATOM 2095 C C . LYS A 1 281 ? 7.772 2.169 40.416 1.00 36.06 281 LYS A C 1
ATOM 2097 O O . LYS A 1 281 ? 7.658 2.985 39.511 1.00 36.06 281 LYS A O 1
ATOM 2102 N N . SER A 1 282 ? 7.652 2.461 41.703 1.00 38.94 282 SER A N 1
ATOM 2103 C CA . SER A 1 282 ? 7.808 3.787 42.273 1.00 38.94 282 SER A CA 1
ATOM 2104 C C . SER A 1 282 ? 9.030 4.476 41.660 1.00 38.94 282 SER A C 1
ATOM 2106 O O . SER A 1 282 ? 10.164 4.223 42.064 1.00 38.94 282 SER A O 1
ATOM 2108 N N . SER A 1 283 ? 8.820 5.350 40.684 1.00 37.09 283 SER A N 1
ATOM 2109 C CA . SER A 1 283 ? 9.812 6.344 40.309 1.00 37.09 283 SER A CA 1
ATOM 2110 C C . SER A 1 283 ? 9.797 7.421 41.388 1.00 37.09 283 SER A C 1
ATOM 2112 O O . SER A 1 283 ? 9.065 8.406 41.308 1.00 37.09 283 SER A O 1
ATOM 2114 N N . THR A 1 284 ? 10.590 7.201 42.436 1.00 36.94 284 THR A N 1
ATOM 2115 C CA . THR A 1 284 ? 11.118 8.293 43.247 1.00 36.94 284 THR A CA 1
ATOM 2116 C C . THR A 1 284 ? 11.886 9.222 42.322 1.00 36.94 284 THR A C 1
ATOM 2118 O O . THR A 1 284 ? 12.893 8.848 41.725 1.00 36.94 284 THR A O 1
ATOM 2121 N N . SER A 1 285 ? 11.368 10.435 42.207 1.00 42.16 285 SER A N 1
ATOM 2122 C CA . SER A 1 285 ? 12.081 11.606 41.736 1.00 42.16 285 SER A CA 1
ATOM 2123 C C . SER A 1 285 ? 13.384 11.787 42.511 1.00 42.16 285 SER A C 1
ATOM 2125 O O . SER A 1 285 ? 13.362 11.946 43.732 1.00 42.16 285 SER A O 1
ATOM 2127 N N . SER A 1 286 ? 14.494 11.875 41.795 1.00 35.81 286 SER A N 1
ATOM 2128 C CA . SER A 1 286 ? 15.663 12.607 42.271 1.00 35.81 286 SER A CA 1
ATOM 2129 C C . SER A 1 286 ? 16.406 13.154 41.068 1.00 35.81 286 SER A C 1
ATOM 2131 O O . SER A 1 286 ? 17.207 12.478 40.430 1.00 35.81 286 SER A O 1
ATOM 2133 N N . SER A 1 287 ? 16.083 14.406 40.767 1.00 38.06 287 SER A N 1
ATOM 2134 C CA . SER A 1 287 ? 16.977 15.339 40.110 1.00 38.06 287 SER A CA 1
ATOM 2135 C C . SER A 1 287 ? 18.188 15.553 41.019 1.00 38.06 287 SER A C 1
ATOM 2137 O O . SER A 1 287 ? 18.026 16.038 42.137 1.00 38.06 287 SER A O 1
ATOM 2139 N N . THR A 1 288 ? 19.390 15.246 40.544 1.00 34.50 288 THR A N 1
ATOM 2140 C CA . THR A 1 288 ? 20.626 15.849 41.056 1.00 34.50 288 THR A CA 1
ATOM 2141 C C . THR A 1 288 ? 21.521 16.175 39.875 1.00 34.50 288 THR A C 1
ATOM 2143 O O . THR A 1 288 ? 22.109 15.297 39.252 1.00 34.50 288 THR A O 1
ATOM 2146 N N . SER A 1 289 ? 21.578 17.462 39.566 1.00 38.66 289 SER A N 1
ATOM 2147 C CA . SER A 1 289 ? 22.661 18.102 38.837 1.00 38.66 289 SER A CA 1
ATOM 2148 C C . SER A 1 289 ? 23.869 18.260 39.762 1.00 38.66 289 SER A C 1
ATOM 2150 O O . SER A 1 289 ? 23.722 18.881 40.814 1.00 38.66 289 SER A O 1
ATOM 2152 N N . SER A 1 290 ? 25.044 17.797 39.346 1.00 37.69 290 SER A N 1
ATOM 2153 C CA . SER A 1 290 ? 26.322 18.460 39.634 1.00 37.69 290 SER A CA 1
ATOM 2154 C C . SER A 1 290 ? 27.443 17.818 38.826 1.00 37.69 290 SER A C 1
ATOM 2156 O O . SER A 1 290 ? 27.502 16.600 38.683 1.00 37.69 290 SER A O 1
ATOM 2158 N N . SER A 1 291 ? 28.259 18.710 38.292 1.00 40.28 291 SER A N 1
ATOM 2159 C CA . SER A 1 291 ? 29.373 18.560 37.376 1.00 40.28 291 SER A CA 1
ATOM 2160 C C . SER A 1 291 ? 30.606 17.857 37.963 1.00 40.28 291 SER A C 1
ATOM 2162 O O . SER A 1 291 ? 30.708 17.691 39.178 1.00 40.28 291 SER A O 1
ATOM 2164 N N . ASP A 1 292 ? 31.531 17.580 37.039 1.00 35.41 292 ASP A N 1
ATOM 2165 C CA . ASP A 1 292 ? 32.999 17.617 37.154 1.00 35.41 292 ASP A CA 1
ATOM 2166 C C . ASP A 1 292 ? 33.773 16.278 37.061 1.00 35.41 292 ASP A C 1
ATOM 2168 O O . ASP A 1 292 ? 33.605 15.354 37.857 1.00 35.41 292 ASP A O 1
ATOM 2172 N N . ASP A 1 293 ? 34.640 16.296 36.038 1.00 37.44 293 ASP A N 1
ATOM 2173 C CA . ASP A 1 293 ? 35.991 15.741 35.874 1.00 37.44 293 ASP A CA 1
ATOM 2174 C C . ASP A 1 293 ? 36.244 14.263 35.488 1.00 37.44 293 ASP A C 1
ATOM 2176 O O . ASP A 1 293 ? 36.127 13.326 36.275 1.00 37.44 293 ASP A O 1
ATOM 2180 N N . ASP A 1 294 ? 36.668 14.152 34.221 1.00 38.56 294 ASP A N 1
ATOM 2181 C CA . ASP A 1 294 ? 37.907 13.560 33.691 1.00 38.56 294 ASP A CA 1
ATOM 2182 C C . ASP A 1 294 ? 38.208 12.040 33.690 1.00 38.56 294 ASP A C 1
ATOM 2184 O O . ASP A 1 294 ? 38.166 11.317 34.681 1.00 38.56 294 ASP A O 1
ATOM 2188 N N . ASP A 1 295 ? 38.674 11.668 32.490 1.00 35.50 295 ASP A N 1
ATOM 2189 C CA . ASP A 1 295 ? 39.691 10.684 32.109 1.00 35.50 295 ASP A CA 1
ATOM 2190 C C . ASP A 1 295 ? 39.346 9.258 31.607 1.00 35.50 295 ASP A C 1
ATOM 2192 O O . ASP A 1 295 ? 38.806 8.383 32.280 1.00 35.50 295 ASP A O 1
ATOM 2196 N N . ASP A 1 296 ? 39.844 9.077 30.373 1.00 34.47 296 ASP A N 1
ATOM 2197 C CA . ASP A 1 296 ? 40.441 7.917 29.705 1.00 34.47 296 ASP A CA 1
ATOM 2198 C C . ASP A 1 296 ? 39.605 6.819 29.010 1.00 34.47 296 ASP A C 1
ATOM 2200 O O . ASP A 1 296 ? 39.233 5.776 29.541 1.00 34.47 296 ASP A O 1
ATOM 2204 N N . SER A 1 297 ? 39.436 7.046 27.702 1.00 40.31 297 SER A N 1
ATOM 2205 C CA . SER A 1 297 ? 40.026 6.266 26.600 1.00 40.31 297 SER A CA 1
ATOM 2206 C C . SER A 1 297 ? 40.155 4.736 26.725 1.00 40.31 297 SER A C 1
ATOM 2208 O O . SER A 1 297 ? 41.102 4.190 27.282 1.00 40.31 297 SER A O 1
ATOM 2210 N N . SER A 1 298 ? 39.335 4.074 25.898 1.00 36.16 298 SER A N 1
ATOM 2211 C CA . SER A 1 298 ? 39.652 2.888 25.077 1.00 36.16 298 SER A CA 1
ATOM 2212 C C . SER A 1 298 ? 40.047 1.576 25.770 1.00 36.16 298 SER A C 1
ATOM 2214 O O . SER A 1 298 ? 41.188 1.375 26.169 1.00 36.16 298 SER A O 1
ATOM 2216 N N . SER A 1 299 ? 39.182 0.562 25.654 1.00 35.66 299 SER A N 1
ATOM 2217 C CA . SER A 1 299 ? 39.376 -0.513 24.662 1.00 35.66 299 SER A CA 1
ATOM 2218 C C . SER A 1 299 ? 38.259 -1.553 24.731 1.00 35.66 299 SER A C 1
ATOM 2220 O O . SER A 1 299 ? 37.905 -2.092 25.775 1.00 35.66 299 SER A O 1
ATOM 2222 N N . SER A 1 300 ? 37.725 -1.827 23.553 1.00 35.66 300 SER A N 1
ATOM 2223 C CA . SER A 1 300 ? 36.781 -2.866 23.178 1.00 35.66 300 SER A CA 1
ATOM 2224 C C . SER A 1 300 ? 37.315 -4.271 23.467 1.00 35.66 300 SER A C 1
ATOM 2226 O O . SER A 1 300 ? 38.421 -4.611 23.059 1.00 35.66 300 SER A O 1
ATOM 2228 N N . SER A 1 301 ? 36.494 -5.118 24.095 1.00 34.19 301 SER A N 1
ATOM 2229 C CA . SER A 1 301 ? 36.529 -6.585 23.967 1.00 34.19 301 SER A CA 1
ATOM 2230 C C . SER A 1 301 ? 35.245 -7.177 24.549 1.00 34.19 301 SER A C 1
ATOM 2232 O O . SER A 1 301 ? 35.106 -7.367 25.754 1.00 34.19 301 SER A O 1
ATOM 2234 N N . SER A 1 302 ? 34.277 -7.430 23.673 1.00 31.41 302 SER A N 1
ATOM 2235 C CA . SER A 1 302 ? 33.011 -8.083 23.992 1.00 31.41 302 SER A CA 1
ATOM 2236 C C . SER A 1 302 ? 33.215 -9.597 24.073 1.00 31.41 302 SER A C 1
ATOM 2238 O O . SER A 1 302 ? 33.523 -10.236 23.070 1.00 31.41 302 SER A O 1
ATOM 2240 N N . THR A 1 303 ? 33.005 -10.188 25.249 1.00 34.28 303 THR A N 1
ATOM 2241 C CA . THR A 1 303 ? 32.803 -11.636 25.400 1.00 34.28 303 THR A CA 1
ATOM 2242 C C . THR A 1 303 ? 31.360 -11.917 25.797 1.00 34.28 303 THR A C 1
ATOM 2244 O O . THR A 1 303 ? 30.871 -11.407 26.801 1.00 34.28 303 THR A O 1
ATOM 2247 N N . HIS A 1 304 ? 30.719 -12.737 24.965 1.00 33.44 304 HIS A N 1
ATOM 2248 C CA . HIS A 1 304 ? 29.420 -13.391 25.100 1.00 33.44 304 HIS A CA 1
ATOM 2249 C C . HIS A 1 304 ? 28.908 -13.625 26.531 1.00 33.44 304 HIS A C 1
ATOM 2251 O O . HIS A 1 304 ? 29.574 -14.303 27.314 1.00 33.44 304 HIS A O 1
ATOM 2257 N N . LYS A 1 305 ? 27.643 -13.248 26.786 1.00 31.23 305 LYS A N 1
ATOM 2258 C CA . LYS A 1 305 ? 26.709 -14.119 27.516 1.00 31.23 305 LYS A CA 1
ATOM 2259 C C . LYS A 1 305 ? 25.233 -13.788 27.240 1.00 31.23 305 LYS A C 1
ATOM 2261 O O . LYS A 1 305 ? 24.732 -12.751 27.652 1.00 31.23 305 LYS A O 1
ATOM 2266 N N . GLU A 1 306 ? 24.610 -14.706 26.504 1.00 29.97 306 GLU A N 1
ATOM 2267 C CA . GLU A 1 306 ? 23.222 -15.193 26.586 1.00 29.97 306 GLU A CA 1
ATOM 2268 C C . GLU A 1 306 ? 22.100 -14.184 26.907 1.00 29.97 306 GLU A C 1
ATOM 2270 O O . GLU A 1 306 ? 21.830 -13.848 28.058 1.00 29.97 306 GLU A O 1
ATOM 2275 N N . HIS A 1 307 ? 21.350 -13.814 25.865 1.00 30.05 307 HIS A N 1
ATOM 2276 C CA . HIS A 1 307 ? 19.914 -13.559 25.960 1.00 30.05 307 HIS A CA 1
ATOM 2277 C C . HIS A 1 307 ? 19.198 -14.805 25.432 1.00 30.05 307 HIS A C 1
ATOM 2279 O O . HIS A 1 307 ? 19.368 -15.163 24.269 1.00 30.05 307 HIS A O 1
ATOM 2285 N N . SER A 1 308 ? 18.431 -15.473 26.290 1.00 32.38 308 SER A N 1
ATOM 2286 C CA . SER A 1 308 ? 17.402 -16.422 25.871 1.00 32.38 308 SER A CA 1
ATOM 2287 C C . SER A 1 308 ? 16.050 -15.781 26.146 1.00 32.38 308 SER A C 1
ATOM 2289 O O . SER A 1 308 ? 15.727 -15.442 27.284 1.00 32.38 308 SER A O 1
ATOM 2291 N N . GLU A 1 309 ? 15.339 -15.573 25.050 1.00 33.56 309 GLU A N 1
ATOM 2292 C CA . GLU A 1 309 ? 14.063 -14.901 24.876 1.00 33.56 309 GLU A CA 1
ATOM 2293 C C . GLU A 1 309 ? 12.916 -15.706 25.502 1.00 33.56 309 GLU A C 1
ATOM 2295 O O . GLU A 1 309 ? 12.743 -16.884 25.192 1.00 33.56 309 GLU A O 1
ATOM 2300 N N . ASP A 1 310 ? 12.080 -15.063 26.320 1.00 31.28 310 ASP A N 1
ATOM 2301 C CA . ASP A 1 310 ? 10.741 -15.575 26.617 1.00 31.28 310 ASP A CA 1
ATOM 2302 C C . ASP A 1 310 ? 9.759 -14.988 25.595 1.00 31.28 310 ASP A C 1
ATOM 2304 O O . ASP A 1 310 ? 9.234 -13.881 25.732 1.00 31.28 310 ASP A O 1
ATOM 2308 N N . HIS A 1 311 ? 9.523 -15.757 24.533 1.00 32.34 311 HIS A N 1
ATOM 2309 C CA . HIS A 1 311 ? 8.424 -15.547 23.600 1.00 32.34 311 HIS A CA 1
ATOM 2310 C C . HIS A 1 311 ? 7.079 -15.725 24.321 1.00 32.34 311 HIS A C 1
ATOM 2312 O O . HIS A 1 311 ? 6.599 -16.848 24.500 1.00 32.34 311 HIS A O 1
ATOM 2318 N N . ILE A 1 312 ? 6.404 -14.625 24.664 1.00 35.66 312 ILE A N 1
ATOM 2319 C CA . ILE A 1 312 ? 4.968 -14.672 24.963 1.00 35.66 312 ILE A CA 1
ATOM 2320 C C . ILE A 1 312 ? 4.225 -14.774 23.631 1.00 35.66 312 ILE A C 1
ATOM 2322 O O . ILE A 1 312 ? 4.007 -13.806 22.908 1.00 35.66 312 ILE A O 1
ATOM 2326 N N . LYS A 1 313 ? 3.881 -16.012 23.293 1.00 32.38 313 LYS A N 1
ATOM 2327 C CA . LYS A 1 313 ? 3.083 -16.396 22.133 1.00 32.38 313 LYS A CA 1
ATOM 2328 C C . LYS A 1 313 ? 1.643 -15.908 22.338 1.00 32.38 313 LYS A C 1
ATOM 2330 O O . LYS A 1 313 ? 0.915 -16.476 23.150 1.00 32.38 313 LYS A O 1
ATOM 2335 N N . TYR A 1 314 ? 1.226 -14.873 21.612 1.00 39.91 314 TYR A N 1
ATOM 2336 C CA . TYR A 1 314 ? -0.185 -14.487 21.546 1.00 39.91 314 TYR A CA 1
ATOM 2337 C C . TYR A 1 314 ? -0.987 -15.595 20.838 1.00 39.91 314 TYR A C 1
ATOM 2339 O O . TYR A 1 314 ? -0.550 -16.089 19.793 1.00 39.91 314 TYR A O 1
ATOM 2347 N N . PRO A 1 315 ? -2.134 -16.041 21.379 1.00 42.91 315 PRO A N 1
ATOM 2348 C CA . PRO A 1 315 ? -2.974 -17.004 20.687 1.00 42.91 315 PRO A CA 1
ATOM 2349 C C . PRO A 1 315 ? -3.660 -16.337 19.489 1.00 42.91 315 PRO A C 1
ATOM 2351 O O . PRO A 1 315 ? -4.213 -15.245 19.597 1.00 42.91 315 PRO A O 1
ATOM 2354 N N . HIS A 1 316 ? -3.628 -17.026 18.348 1.00 35.91 316 HIS A N 1
ATOM 2355 C CA . HIS A 1 316 ? -4.389 -16.679 17.152 1.00 35.91 316 HIS A CA 1
ATOM 2356 C C . HIS A 1 316 ? -5.870 -16.463 17.490 1.00 35.91 316 HIS A C 1
ATOM 2358 O O . HIS A 1 316 ? -6.514 -17.340 18.074 1.00 35.91 316 HIS A O 1
ATOM 2364 N N . PHE A 1 317 ? -6.403 -15.314 17.073 1.00 35.09 317 PHE A N 1
ATOM 2365 C CA . PHE A 1 317 ? -7.829 -15.012 17.089 1.00 35.09 317 PHE A CA 1
ATOM 2366 C C . PHE A 1 317 ? -8.604 -16.108 16.338 1.00 35.09 317 PHE A C 1
ATOM 2368 O O . PHE A 1 317 ? -8.349 -16.374 15.163 1.00 35.09 317 PHE A O 1
ATOM 2375 N N . ARG A 1 318 ? -9.558 -16.752 17.020 1.00 38.97 318 ARG A N 1
ATOM 2376 C CA . ARG A 1 318 ? -10.660 -17.466 16.365 1.00 38.97 318 ARG A CA 1
ATOM 2377 C C . ARG A 1 318 ? -11.788 -16.468 16.154 1.00 38.97 318 ARG A C 1
ATOM 2379 O O . ARG A 1 318 ? -12.236 -15.850 17.113 1.00 38.97 318 ARG A O 1
ATOM 2386 N N . GLU A 1 319 ? -12.249 -16.356 14.917 1.00 40.31 319 GLU A N 1
ATOM 2387 C CA . GLU A 1 319 ? -13.428 -15.569 14.562 1.00 40.31 319 GLU A CA 1
ATOM 2388 C C . GLU A 1 319 ? -14.682 -16.058 15.320 1.00 40.31 319 GLU A C 1
ATOM 2390 O O . GLU A 1 319 ? -14.848 -17.271 15.529 1.00 40.31 319 GLU A O 1
ATOM 2395 N N . PRO A 1 320 ? -15.585 -15.151 15.737 1.00 37.62 320 PRO A N 1
ATOM 2396 C CA . PRO A 1 320 ? -16.833 -15.529 16.383 1.00 37.62 320 PRO A CA 1
ATOM 2397 C C . PRO A 1 320 ? -17.794 -16.197 15.390 1.00 37.62 320 PRO A C 1
ATOM 2399 O O . PRO A 1 320 ? -18.067 -15.701 14.298 1.00 37.62 320 PRO A O 1
ATOM 2402 N N . LYS A 1 321 ? -18.334 -17.348 15.805 1.00 32.69 321 LYS A N 1
ATOM 2403 C CA . LYS A 1 321 ? -19.341 -18.119 15.069 1.00 32.69 321 LYS A CA 1
ATOM 2404 C C . LYS A 1 321 ? -20.651 -17.335 14.970 1.00 32.69 321 LYS A C 1
ATOM 2406 O O . LYS A 1 321 ? -21.306 -17.105 15.985 1.00 32.69 321 LYS A O 1
ATOM 2411 N N . VAL A 1 322 ? -21.061 -17.022 13.745 1.00 37.16 322 VAL A N 1
ATOM 2412 C CA . VAL A 1 322 ? -22.423 -16.585 13.420 1.00 37.16 322 VAL A CA 1
ATOM 2413 C C . VAL A 1 322 ? -23.348 -17.800 13.522 1.00 37.16 322 VAL A C 1
ATOM 2415 O O . VAL A 1 322 ? -23.180 -18.782 12.797 1.00 37.16 322 VAL A O 1
ATOM 2418 N N . TYR A 1 323 ? -24.303 -17.759 14.450 1.00 31.44 323 TYR A N 1
ATOM 2419 C CA . TYR A 1 323 ? -25.441 -18.672 14.448 1.00 31.44 323 TYR A CA 1
ATOM 2420 C C . TYR A 1 323 ? -26.546 -18.037 13.618 1.00 31.44 323 TYR A C 1
ATOM 2422 O O . TYR A 1 323 ? -27.216 -17.139 14.111 1.00 31.44 323 TYR A O 1
ATOM 2430 N N . ASP A 1 324 ? -26.768 -18.548 12.410 1.00 33.84 324 ASP A N 1
ATOM 2431 C CA . ASP A 1 324 ? -28.039 -18.358 11.722 1.00 33.84 324 ASP A CA 1
ATOM 2432 C C . ASP A 1 324 ? -28.599 -19.697 11.256 1.00 33.84 324 ASP A C 1
ATOM 2434 O O . ASP A 1 324 ? -27.915 -20.589 10.749 1.00 33.84 324 ASP A O 1
ATOM 2438 N N . THR A 1 325 ? -29.883 -19.845 11.543 1.00 35.16 325 THR A N 1
ATOM 2439 C CA . THR A 1 325 ? -30.696 -21.036 11.349 1.00 35.16 325 THR A CA 1
ATOM 2440 C C . THR A 1 325 ? -31.104 -21.119 9.879 1.00 35.16 325 THR A C 1
ATOM 2442 O O . THR A 1 325 ? -31.641 -20.164 9.325 1.00 35.16 325 THR A O 1
ATOM 2445 N N . ALA A 1 326 ? -30.873 -22.267 9.240 1.00 35.53 326 ALA A N 1
ATOM 2446 C CA . ALA A 1 326 ? -31.410 -22.563 7.910 1.00 35.53 326 ALA A CA 1
ATOM 2447 C C . ALA A 1 326 ? -32.952 -22.680 7.943 1.00 35.53 326 ALA A C 1
ATOM 2449 O O . ALA A 1 326 ? -33.528 -22.996 8.989 1.00 35.53 326 ALA A O 1
ATOM 2450 N N . PRO A 1 327 ? -33.615 -22.565 6.777 1.00 37.59 327 PRO A N 1
ATOM 2451 C CA . PRO A 1 327 ? -33.953 -23.817 6.109 1.00 37.59 327 PRO A CA 1
ATOM 2452 C C . PRO A 1 327 ? -33.668 -23.864 4.599 1.00 37.59 327 PRO A C 1
ATOM 2454 O O . PRO A 1 327 ? -33.793 -22.902 3.851 1.00 37.59 327 PRO A O 1
ATOM 2457 N N . SER A 1 328 ? -33.315 -25.088 4.214 1.00 33.66 328 SER A N 1
ATOM 2458 C CA . SER A 1 328 ? -33.242 -25.736 2.904 1.00 33.66 328 SER A CA 1
ATOM 2459 C C . SER A 1 328 ? -34.043 -25.145 1.736 1.00 33.66 328 SER A C 1
ATOM 2461 O O . SER A 1 328 ? -35.268 -25.085 1.807 1.00 33.66 328 SER A O 1
ATOM 2463 N N . VAL A 1 329 ? -33.370 -24.994 0.589 1.00 34.50 329 VAL A N 1
ATOM 2464 C CA . VAL A 1 329 ? -33.825 -25.541 -0.703 1.00 34.50 329 VAL A CA 1
ATOM 2465 C C . VAL A 1 329 ? -32.625 -25.979 -1.553 1.00 34.50 329 VAL A C 1
ATOM 2467 O O . VAL A 1 329 ? -31.589 -25.328 -1.617 1.00 34.50 329 VAL A O 1
ATOM 2470 N N . SER A 1 330 ? -32.790 -27.154 -2.141 1.00 33.75 330 SER A N 1
ATOM 2471 C CA . SER A 1 330 ? -31.878 -27.982 -2.931 1.00 33.75 330 SER A CA 1
ATOM 2472 C C . SER A 1 330 ? -31.745 -27.552 -4.395 1.00 33.75 330 SER A C 1
ATOM 2474 O O . SER A 1 330 ? -32.763 -27.194 -4.979 1.00 33.75 330 SER A O 1
ATOM 2476 N N . SER A 1 331 ? -30.549 -27.708 -4.989 1.00 35.53 331 SER A N 1
ATOM 2477 C CA . SER A 1 331 ? -30.236 -28.071 -6.404 1.00 35.53 331 SER A CA 1
ATOM 2478 C C . SER A 1 331 ? -28.693 -28.066 -6.572 1.00 35.53 331 SER A C 1
ATOM 2480 O O . SER A 1 331 ? -28.094 -27.010 -6.425 1.00 35.53 331 SER A O 1
ATOM 2482 N N . SER A 1 332 ? -27.945 -29.184 -6.597 1.00 34.25 332 SER A N 1
ATOM 2483 C CA . SER A 1 332 ? -27.518 -29.969 -7.789 1.00 34.25 332 SER A CA 1
ATOM 2484 C C . SER A 1 332 ? -27.120 -29.077 -8.991 1.00 34.25 332 SER A C 1
ATOM 2486 O O . SER A 1 332 ? -27.966 -28.317 -9.444 1.00 34.25 332 SER A O 1
ATOM 2488 N N . SER A 1 333 ? -25.909 -29.076 -9.576 1.00 34.62 333 SER A N 1
ATOM 2489 C CA . SER A 1 333 ? -25.092 -30.208 -10.061 1.00 34.62 333 SER A CA 1
ATOM 2490 C C . SER A 1 333 ? -23.722 -29.749 -10.635 1.00 34.62 333 SER A C 1
ATOM 2492 O O . SER A 1 333 ? -23.623 -28.622 -11.105 1.00 34.62 333 SER A O 1
ATOM 2494 N N . SER A 1 334 ? -22.757 -30.693 -10.695 1.00 38.72 334 SER A N 1
ATOM 2495 C CA . SER A 1 334 ? -21.689 -30.937 -11.721 1.00 38.72 334 SER A CA 1
ATOM 2496 C C . SER A 1 334 ? -20.668 -29.827 -12.068 1.00 38.72 334 SER A C 1
ATOM 2498 O O . SER A 1 334 ? -21.065 -28.767 -12.522 1.00 38.72 334 SER A O 1
ATOM 2500 N N . VAL A 1 335 ? -19.347 -29.959 -11.839 1.00 32.62 335 VAL A N 1
ATOM 2501 C CA . VAL A 1 335 ? -18.306 -30.879 -12.399 1.00 32.62 335 VAL A CA 1
ATOM 2502 C C . VAL A 1 335 ? -17.860 -30.550 -13.843 1.00 32.62 335 VAL A C 1
ATOM 2504 O O . VAL A 1 335 ? -18.699 -30.457 -14.735 1.00 32.62 335 VAL A O 1
ATOM 2507 N N . SER A 1 336 ? -16.523 -30.563 -14.033 1.00 32.94 336 SER A N 1
ATOM 2508 C CA . SER A 1 336 ? -15.668 -30.596 -15.259 1.00 32.94 336 SER A CA 1
ATOM 2509 C C . SER A 1 336 ? -15.092 -29.227 -15.663 1.00 32.94 336 SER A C 1
ATOM 2511 O O . SER A 1 336 ? -15.868 -28.320 -15.921 1.00 32.94 336 SER A O 1
ATOM 2513 N N . THR A 1 337 ? -13.792 -28.889 -15.619 1.00 32.62 337 THR A N 1
ATOM 2514 C CA . THR A 1 337 ? -12.506 -29.488 -16.074 1.00 32.62 337 THR A CA 1
ATOM 2515 C C . THR A 1 337 ? -12.387 -29.786 -17.569 1.00 32.62 337 THR A C 1
ATOM 2517 O O . THR A 1 337 ? -13.180 -30.564 -18.083 1.00 32.62 337 THR A O 1
ATOM 2520 N N . SER A 1 338 ? -11.286 -29.258 -18.134 1.00 32.69 338 SER A N 1
ATOM 2521 C CA . SER A 1 338 ? -10.685 -29.463 -19.468 1.00 32.69 338 SER A CA 1
ATOM 2522 C C . SER A 1 338 ? -11.506 -28.886 -20.641 1.00 32.69 338 SER A C 1
ATOM 2524 O O . SER A 1 338 ? -12.720 -28.815 -20.578 1.00 32.69 338 SER A O 1
ATOM 2526 N N . GLU A 1 339 ? -10.944 -28.315 -21.706 1.00 37.88 339 GLU A N 1
ATOM 2527 C CA . GLU A 1 339 ? -9.694 -28.623 -22.390 1.00 37.88 339 GLU A CA 1
ATOM 2528 C C . GLU A 1 339 ? -9.328 -27.482 -23.363 1.00 37.88 339 GLU A C 1
ATOM 2530 O O . GLU A 1 339 ? -10.191 -26.828 -23.949 1.00 37.88 339 GLU A O 1
ATOM 2535 N N . VAL A 1 340 ? -8.025 -27.274 -23.538 1.00 40.00 340 VAL A N 1
ATOM 2536 C CA . VAL A 1 340 ? -7.397 -26.485 -24.609 1.00 40.00 340 VAL A CA 1
ATOM 2537 C C . VAL A 1 340 ? -7.525 -27.261 -25.931 1.00 40.00 340 VAL A C 1
ATOM 2539 O O . VAL A 1 340 ? -7.517 -28.493 -25.899 1.00 40.00 340 VAL A O 1
ATOM 2542 N N . PRO A 1 341 ? -7.500 -26.591 -27.098 1.00 46.09 341 PRO A N 1
ATOM 2543 C CA . PRO A 1 341 ? -6.567 -27.094 -28.098 1.00 46.09 341 PRO A CA 1
ATOM 2544 C C . PRO A 1 341 ? -5.714 -26.017 -28.774 1.00 46.09 341 PRO A C 1
ATOM 2546 O O . PRO A 1 341 ? -6.092 -24.875 -29.017 1.00 46.09 341 PRO A O 1
ATOM 2549 N N . THR A 1 342 ? -4.515 -26.495 -29.056 1.00 34.19 342 THR A N 1
ATOM 2550 C CA . THR A 1 342 ? -3.357 -25.966 -29.761 1.00 34.19 342 THR A CA 1
ATOM 2551 C C . THR A 1 342 ? -3.592 -25.558 -31.222 1.00 34.19 342 THR A C 1
ATOM 2553 O O . THR A 1 342 ? -4.199 -26.299 -31.985 1.00 34.19 342 THR A O 1
ATOM 2556 N N . TYR A 1 343 ? -2.951 -24.442 -31.591 1.00 31.88 343 TYR A N 1
ATOM 2557 C CA . TYR A 1 343 ? -1.984 -24.281 -32.695 1.00 31.88 343 TYR A CA 1
ATOM 2558 C C . TYR A 1 343 ? -2.387 -24.664 -34.133 1.00 31.88 343 TYR A C 1
ATOM 2560 O O . TYR A 1 343 ? -2.410 -25.844 -34.465 1.00 31.88 343 TYR A O 1
ATOM 2568 N N . VAL A 1 34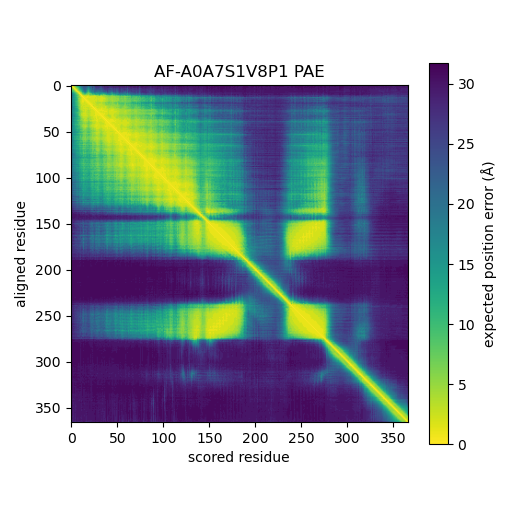4 ? -2.474 -23.663 -35.026 1.00 34.31 344 VAL A N 1
ATOM 2569 C CA . VAL A 1 344 ? -1.972 -23.750 -36.416 1.00 34.31 344 VAL A CA 1
ATOM 2570 C C . VAL A 1 344 ? -1.437 -22.376 -36.862 1.00 34.31 344 VAL A C 1
ATOM 2572 O O . VAL A 1 344 ? -2.188 -21.415 -36.998 1.00 34.31 344 VAL A O 1
ATOM 2575 N N . GLN A 1 345 ? -0.123 -22.305 -37.086 1.00 37.09 345 GLN A N 1
ATOM 2576 C CA . GLN A 1 345 ? 0.574 -21.303 -37.903 1.00 37.09 345 GLN A CA 1
ATOM 2577 C C . GLN A 1 345 ? 0.343 -21.594 -39.396 1.00 37.09 345 GLN A C 1
ATOM 2579 O O . GLN A 1 345 ? 0.310 -22.764 -39.760 1.00 37.09 345 GLN A O 1
ATOM 2584 N N . PHE A 1 346 ? 0.273 -20.561 -40.245 1.00 32.75 346 PHE A N 1
ATOM 2585 C CA . PHE A 1 346 ? 1.118 -20.357 -41.445 1.00 32.75 346 PHE A CA 1
ATOM 2586 C C . PHE A 1 346 ? 0.531 -19.265 -42.357 1.00 32.75 346 PHE A C 1
ATOM 2588 O O . PHE A 1 346 ? -0.659 -19.281 -42.655 1.00 32.75 346 PHE A O 1
ATOM 2595 N N . GLY A 1 347 ? 1.408 -18.414 -42.905 1.00 30.77 347 GLY A N 1
ATOM 2596 C CA . GLY A 1 347 ? 1.265 -17.955 -44.293 1.00 30.77 347 GLY A CA 1
ATOM 2597 C C . GLY A 1 347 ? 1.142 -16.452 -44.529 1.00 30.77 347 GLY A C 1
ATOM 2598 O O . GLY A 1 347 ? 0.045 -15.923 -44.645 1.00 30.77 347 GLY A O 1
ATOM 2599 N N . SER A 1 348 ? 2.293 -15.803 -44.686 1.00 38.38 348 SER A N 1
ATOM 2600 C CA . SER A 1 348 ? 2.510 -14.467 -45.253 1.00 38.38 348 SER A CA 1
ATOM 2601 C C . SER A 1 348 ? 2.098 -14.347 -46.730 1.00 38.38 348 SER A C 1
ATOM 2603 O O . SER A 1 348 ? 2.122 -15.358 -47.429 1.00 38.38 348 SER A O 1
ATOM 2605 N N . SER A 1 349 ? 1.871 -13.100 -47.189 1.00 35.25 349 SER A N 1
ATOM 2606 C CA . SER A 1 349 ? 2.019 -12.487 -48.547 1.00 35.25 349 SER A CA 1
ATOM 2607 C C . SER A 1 349 ? 0.786 -11.623 -48.898 1.00 35.25 349 SER A C 1
ATOM 2609 O O . SER A 1 349 ? -0.321 -12.134 -48.979 1.00 35.25 349 SER A O 1
ATOM 2611 N N . SER A 1 350 ? 0.833 -10.288 -48.793 1.00 37.75 350 SER A N 1
ATOM 2612 C CA . SER A 1 350 ? 1.490 -9.244 -49.617 1.00 37.75 350 SER A CA 1
ATOM 2613 C C . SER A 1 350 ? 0.669 -8.765 -50.828 1.00 37.75 350 SER A C 1
ATOM 2615 O O . SER A 1 350 ? 0.165 -9.582 -51.592 1.00 37.75 350 SER A O 1
ATOM 2617 N N . SER A 1 351 ? 0.695 -7.431 -51.025 1.00 39.72 351 SER A N 1
ATOM 2618 C CA . SER A 1 351 ? 0.346 -6.613 -52.218 1.00 39.72 351 SER A CA 1
ATOM 2619 C C . SER A 1 351 ? -1.146 -6.524 -52.606 1.00 39.72 351 SER A C 1
ATOM 2621 O O . SER A 1 351 ? -1.846 -7.521 -52.545 1.00 39.72 351 SER A O 1
ATOM 2623 N N . SER A 1 352 ? -1.724 -5.389 -53.023 1.00 39.53 352 SER A N 1
ATOM 2624 C CA . SER A 1 352 ? -1.197 -4.091 -53.491 1.00 39.53 352 SER A CA 1
ATOM 2625 C C . SER A 1 352 ? -2.342 -3.075 -53.700 1.00 39.53 352 SER A C 1
ATOM 2627 O O . SER A 1 352 ? -3.454 -3.505 -53.990 1.00 39.53 352 SER A O 1
ATOM 2629 N N . SER A 1 353 ? -1.983 -1.777 -53.628 1.00 40.44 353 SER A N 1
ATOM 2630 C CA . SER A 1 353 ? -2.402 -0.621 -54.472 1.00 40.44 353 SER A CA 1
ATOM 2631 C C . SER A 1 353 ? -3.904 -0.342 -54.656 1.00 40.44 353 SER A C 1
ATOM 2633 O O . SER A 1 353 ? -4.667 -1.213 -55.056 1.00 40.44 353 SER A O 1
ATOM 2635 N N . SER A 1 354 ? -4.400 0.860 -54.363 1.00 42.53 354 SER A N 1
ATOM 2636 C CA . SER A 1 354 ? -4.292 2.094 -55.175 1.00 42.53 354 SER A CA 1
ATOM 2637 C C . SER A 1 354 ? -5.218 3.135 -54.520 1.00 42.53 354 SER A C 1
ATOM 2639 O O . SER A 1 354 ? -6.151 2.722 -53.833 1.00 42.53 354 SER A O 1
ATOM 2641 N N . ASP A 1 355 ? -5.183 4.447 -54.706 1.00 40.94 355 ASP A N 1
ATOM 2642 C CA . ASP A 1 355 ? -4.305 5.490 -55.254 1.00 40.94 355 ASP A CA 1
ATOM 2643 C C . ASP A 1 355 ? -5.077 6.815 -54.960 1.00 40.94 355 ASP A C 1
ATOM 2645 O O . ASP A 1 355 ? -6.244 6.766 -54.550 1.00 40.94 355 ASP A O 1
ATOM 2649 N N . ASP A 1 356 ? -4.429 7.956 -55.214 1.00 44.25 356 ASP A N 1
ATOM 2650 C CA . ASP A 1 356 ? -4.985 9.307 -55.447 1.00 44.25 356 ASP A CA 1
ATOM 2651 C C . ASP A 1 356 ? -5.301 10.169 -54.196 1.00 44.25 356 ASP A C 1
ATOM 2653 O O . ASP A 1 356 ? -6.206 9.886 -53.411 1.00 44.25 356 ASP A O 1
ATOM 2657 N N . ASP A 1 357 ? -4.434 11.138 -53.853 1.00 42.75 357 ASP A N 1
ATOM 2658 C CA . ASP A 1 357 ? -4.342 12.528 -54.384 1.00 42.75 357 ASP A CA 1
ATOM 2659 C C . ASP A 1 357 ? -5.393 13.449 -53.702 1.00 42.75 357 ASP A C 1
ATOM 2661 O O . ASP A 1 357 ? -6.530 13.060 -53.476 1.00 42.75 357 ASP A O 1
ATOM 2665 N N . ASP A 1 358 ? -5.157 14.694 -53.281 1.00 40.94 358 ASP A N 1
ATOM 2666 C CA . ASP A 1 358 ? -4.189 15.690 -53.713 1.00 40.94 358 ASP A CA 1
ATOM 2667 C C . ASP A 1 358 ? -4.177 16.884 -52.720 1.00 40.94 358 ASP A C 1
ATOM 2669 O O . ASP A 1 358 ? -5.193 17.232 -52.114 1.00 40.94 358 ASP A O 1
ATOM 2673 N N . SER A 1 359 ? -3.043 17.584 -52.702 1.00 48.69 359 SER A N 1
ATOM 2674 C CA . SER A 1 359 ? -2.915 19.048 -52.641 1.00 48.69 359 SER A CA 1
ATOM 2675 C C . SER A 1 359 ? -3.049 19.884 -51.344 1.00 48.69 359 SER A C 1
ATOM 2677 O O . SER A 1 359 ? -4.119 20.287 -50.901 1.00 48.69 359 SER A O 1
ATOM 2679 N N . SER A 1 360 ? -1.864 20.354 -50.918 1.00 45.53 360 SER A N 1
ATOM 2680 C CA . SER A 1 360 ? -1.418 21.768 -50.988 1.00 45.53 360 SER A CA 1
ATOM 2681 C C . SER A 1 360 ? -2.084 22.832 -50.097 1.00 45.53 360 SER A C 1
ATOM 2683 O O . SER A 1 360 ? -3.186 23.287 -50.379 1.00 45.53 360 SER A O 1
ATOM 2685 N N . SER A 1 361 ? -1.329 23.428 -49.159 1.00 45.59 361 SER A N 1
ATOM 2686 C CA . SER A 1 361 ? -0.626 24.724 -49.354 1.00 45.59 361 SER A CA 1
ATOM 2687 C C . SER A 1 361 ? -0.268 25.462 -48.041 1.00 45.59 361 SER A C 1
ATOM 2689 O O . SER A 1 361 ? -1.108 25.859 -47.244 1.00 45.59 361 SER A O 1
ATOM 2691 N N . SER A 1 362 ? 1.044 25.638 -47.863 1.00 46.62 362 SER A N 1
ATOM 2692 C CA . SER A 1 362 ? 1.795 26.810 -47.369 1.00 46.62 362 SER A CA 1
ATOM 2693 C C . SER A 1 362 ? 1.069 28.054 -46.821 1.00 46.62 362 SER A C 1
ATOM 2695 O O . SER A 1 362 ? 0.320 28.704 -47.547 1.00 46.62 362 SER A O 1
ATOM 2697 N N . SER A 1 363 ? 1.488 28.520 -45.635 1.00 46.56 363 SER A N 1
ATOM 2698 C CA . SER A 1 363 ? 1.914 29.916 -45.330 1.00 46.56 363 SER A CA 1
ATOM 2699 C C . SER A 1 363 ? 2.477 29.960 -43.891 1.00 46.56 363 SER A C 1
A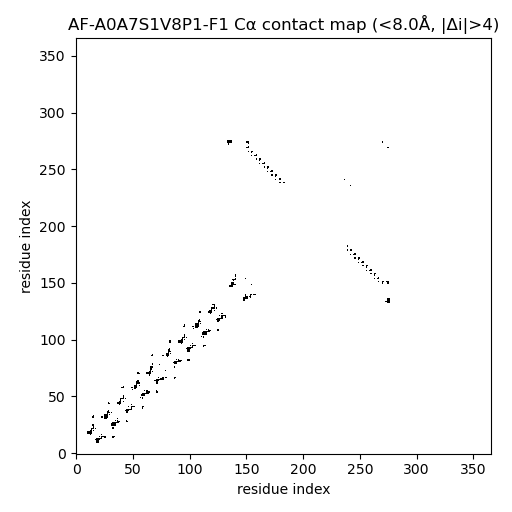TOM 2701 O O . SER A 1 363 ? 1.824 29.505 -42.965 1.00 46.56 363 SER A O 1
ATOM 2703 N N . SER A 1 364 ? 3.770 30.209 -43.667 1.00 44.75 364 SER A N 1
ATOM 2704 C CA . SER A 1 364 ? 4.445 31.518 -43.591 1.00 44.75 364 SER A CA 1
ATOM 2705 C C . SER A 1 364 ? 4.132 32.333 -42.325 1.00 44.75 364 SER A C 1
ATOM 2707 O O . SER A 1 364 ? 3.028 32.840 -42.173 1.00 44.75 364 SER A O 1
ATOM 2709 N N . SER A 1 365 ? 5.202 32.571 -41.556 1.00 45.41 365 SER A N 1
ATOM 2710 C CA . SER A 1 365 ? 5.488 33.792 -40.783 1.00 45.41 365 SER A CA 1
ATOM 2711 C C . SER A 1 365 ? 4.789 33.984 -39.432 1.00 45.41 365 SER A C 1
ATOM 2713 O O . SER A 1 365 ? 3.613 34.327 -39.377 1.00 45.41 365 SER A O 1
ATOM 2715 N N . SER A 1 366 ? 5.568 33.899 -38.348 1.00 46.34 366 SER A N 1
ATOM 2716 C CA . SER A 1 366 ? 6.073 35.067 -37.598 1.00 46.34 366 SER A CA 1
ATOM 2717 C C . SER A 1 366 ? 7.018 34.650 -36.479 1.00 46.34 366 SER A C 1
ATOM 2719 O O . SER A 1 366 ? 6.727 33.632 -35.817 1.00 46.34 366 SER A O 1
#

Organism: NCBI:txid1486929

pLDDT: mean 70.35, std 26.8, range [29.28, 98.12]